Protein AF-A0A090XB51-F1 (afdb_monomer)

Radius of gyration: 20.82 Å; Cα contacts (8 Å, |Δi|>4): 273; chains: 1; bounding box: 46×46×57 Å

Mean predicted aligned error: 8.74 Å

Secondary structure (DSSP, 8-state):
-HHHHHHTTT---EEEE--SPPTTHHHHHHHHIIIIIHHHHHHHHHHHHTT---S-SGGG--PPTTHHHHHHHHHHHHSS-EEEE-SS-HHHHHHHHHHH-TT--EEEE--THHHHS--SSEEEESTT-BTTTTB-PEE-HHHHHHHHT--GGGHHHHHHHH--SSS-TTTTSHHHHHHTT--SSS-GGGGHHHHHHHHHHTT--SS--HHHHHHH---HHHHHHHHHTT-TTSPPP-PPPPTTS-HHHHHHHH--

Solvent-accessible surface area (backbone atoms only — not comparable to full-atom values): 15203 Å² total; per-residue (Å²): 106,81,66,58,55,36,47,75,69,76,40,86,61,73,47,78,41,81,44,67,74,52,83,79,47,47,60,56,49,50,50,45,40,62,70,43,51,49,51,52,51,51,52,48,53,50,30,50,76,70,71,67,60,75,78,73,52,84,85,62,66,74,86,58,89,61,47,69,58,55,48,52,53,45,46,52,74,75,45,92,44,53,68,47,64,26,68,61,62,42,69,52,51,52,52,40,49,45,62,73,36,82,86,46,60,62,46,78,43,81,64,67,64,64,43,45,39,91,62,91,46,45,35,30,32,56,86,55,49,38,82,88,79,73,45,59,48,72,57,53,39,61,61,52,18,56,74,53,72,45,59,60,71,37,37,38,43,47,44,41,73,67,37,40,94,79,36,34,47,77,82,46,33,43,66,34,42,47,74,71,66,51,67,76,91,57,60,79,71,80,40,48,64,57,52,39,45,49,44,60,75,72,61,61,63,58,64,74,44,71,68,54,18,69,68,37,71,39,59,53,68,60,49,43,52,43,34,50,61,55,54,72,84,65,77,86,79,74,83,73,75,52,93,91,49,58,63,71,63,50,49,60,67,74,77,106

Sequence (256 aa):
NFVEMFEGHNIGLVFFFDGCVSSTKVEELANSYVNSELVEIQNTFGRLYAGQWTGNMRDDYSCPSGTGYTLCFAVKHLTSCKVFRSVEECDLEVARYAEQHGECFALLSQDTDFAIFNTRVLYLSTKHLDTKTMTTCAYHGETLAQHLGLERKLLPLFACLAGNDIVSKYDHLRHFHSSLGCKGRRAAHSCFPEVASVIKEERWSDQPDDTVAARTGVSLGLLQEAVASYSLRSGPSYLPVPPDVDPQSWHLVVEK

Organism: Ixodes ricinus (NCBI:txid34613)

InterPro domains:
  IPR026784 Constitutive coactivator of PPAR-gamma [PTHR15976] (1-200)
  IPR029060 PIN-like domain superfamily [SSF88723] (1-148)
  IPR060110 FAM120A/B/C, helical domain [PF27242] (148-203)

Nearest PDB structures (foldseek):
  5k97-assembly1_A  TM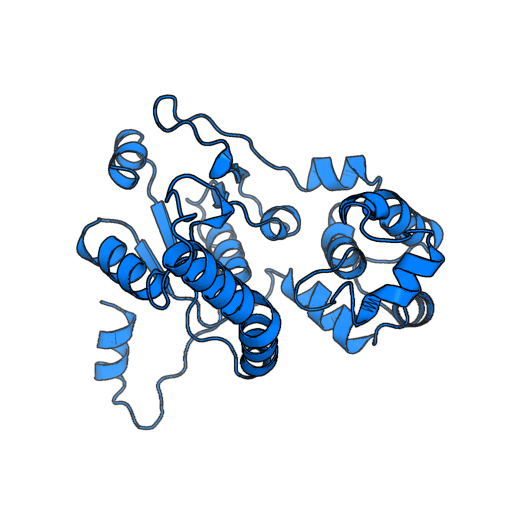=5.335E-01  e=1.697E-05  Homo sapiens
  8yjs-assembly1_D  TM=5.304E-01  e=3.144E-05  Homo sapiens
  5um9-assembly1_A  TM=5.438E-01  e=5.205E-05  Homo sapiens
  3q8m-assembly2_B  TM=5.281E-01  e=6.157E-05  Homo sapiens
  3q8l-assembly1_A  TM=5.315E-01  e=6.887E-05  Homo sapiens

Structure (mmCIF, N/CA/C/O backbone):
data_AF-A0A090XB51-F1
#
_entry.id   AF-A0A090XB51-F1
#
loop_
_atom_site.group_PDB
_atom_site.id
_atom_site.type_symbol
_atom_site.label_atom_id
_atom_site.label_alt_id
_atom_site.label_comp_id
_atom_site.label_asym_id
_atom_site.label_entity_id
_atom_site.label_seq_id
_atom_site.pdbx_PDB_ins_code
_atom_site.Cartn_x
_atom_site.Cartn_y
_atom_site.Cartn_z
_atom_site.occupancy
_atom_site.B_iso_or_equiv
_atom_site.auth_seq_id
_atom_site.auth_comp_id
_atom_site.auth_asym_id
_atom_site.auth_atom_id
_atom_site.pdbx_PDB_model_num
ATOM 1 N N . ASN A 1 1 ? -22.507 2.587 16.732 1.00 77.12 1 ASN A N 1
ATOM 2 C CA . ASN A 1 1 ? -21.280 3.349 16.388 1.00 77.12 1 ASN A CA 1
ATOM 3 C C . ASN A 1 1 ? -20.320 2.434 15.617 1.00 77.12 1 ASN A C 1
ATOM 5 O O . ASN A 1 1 ? -20.467 1.229 15.758 1.00 77.12 1 ASN A O 1
ATOM 9 N N . PHE A 1 2 ? -19.386 2.944 14.796 1.00 88.38 2 PHE A N 1
ATOM 10 C CA . PHE A 1 2 ? -18.439 2.112 14.026 1.00 88.38 2 PHE A CA 1
ATOM 11 C C . PHE A 1 2 ? -17.690 1.121 14.931 1.00 88.38 2 PHE A C 1
ATOM 13 O O . PHE A 1 2 ? -17.755 -0.082 14.710 1.00 88.38 2 PHE A O 1
ATOM 20 N N . VAL A 1 3 ? -17.072 1.631 16.000 1.00 90.62 3 VAL A N 1
ATOM 21 C CA . VAL A 1 3 ? -16.297 0.841 16.972 1.00 90.62 3 VAL A CA 1
ATOM 22 C C . VAL A 1 3 ? -17.164 -0.180 17.712 1.00 90.62 3 VAL A C 1
ATOM 24 O O . VAL A 1 3 ? -16.836 -1.362 17.721 1.00 90.62 3 VAL A O 1
ATOM 27 N N . GLU A 1 4 ? -18.313 0.248 18.242 1.00 90.06 4 GLU A N 1
ATOM 28 C CA . GLU A 1 4 ? -19.243 -0.619 18.988 1.00 90.06 4 GLU A CA 1
ATOM 29 C C . GLU A 1 4 ? -19.695 -1.853 18.187 1.00 90.06 4 GLU A C 1
ATOM 31 O O . GLU A 1 4 ? -19.978 -2.896 18.770 1.00 90.06 4 GLU A O 1
ATOM 36 N N . MET A 1 5 ? -19.782 -1.763 16.853 1.00 90.88 5 MET A N 1
ATOM 37 C CA . MET A 1 5 ? -20.169 -2.915 16.025 1.00 90.88 5 MET A CA 1
ATOM 38 C C . MET A 1 5 ? -19.080 -3.987 16.005 1.00 90.88 5 MET A C 1
ATOM 40 O O . MET A 1 5 ? -19.401 -5.172 16.059 1.00 90.88 5 MET A O 1
ATOM 44 N N . PHE A 1 6 ? -17.807 -3.589 15.958 1.00 93.31 6 PHE A N 1
ATOM 45 C CA . PHE A 1 6 ? -16.686 -4.523 16.057 1.00 93.31 6 PHE A CA 1
ATOM 46 C C . PHE A 1 6 ? -16.571 -5.082 17.477 1.00 93.31 6 PHE A C 1
ATOM 48 O O . PHE A 1 6 ? -16.473 -6.299 17.640 1.00 93.31 6 PHE A O 1
ATOM 55 N N . GLU A 1 7 ? -16.701 -4.232 18.499 1.00 91.50 7 GLU A N 1
ATOM 56 C CA . GLU A 1 7 ? -16.708 -4.664 19.903 1.00 91.50 7 GLU A CA 1
ATOM 57 C C . GLU A 1 7 ? -17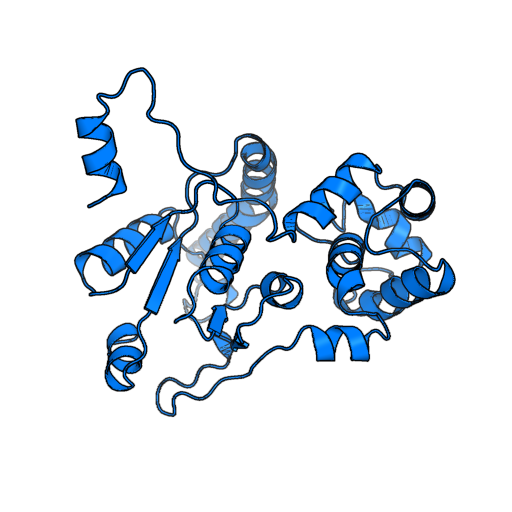.837 -5.664 20.188 1.00 91.50 7 GLU A C 1
ATOM 59 O O . GLU A 1 7 ? -17.608 -6.678 20.845 1.00 91.50 7 GLU A O 1
ATOM 64 N N . GLY A 1 8 ? -19.030 -5.451 19.620 1.00 90.69 8 GLY A N 1
ATOM 65 C CA . GLY A 1 8 ? -20.162 -6.377 19.724 1.00 90.69 8 GLY A CA 1
ATOM 66 C C . GLY A 1 8 ? -19.900 -7.765 19.125 1.00 90.69 8 GLY A C 1
ATOM 67 O O . GLY A 1 8 ? -20.577 -8.724 19.489 1.00 90.69 8 GLY A O 1
ATOM 68 N N . HIS A 1 9 ? -18.894 -7.891 18.255 1.00 91.25 9 HIS A N 1
ATOM 69 C CA . HIS A 1 9 ? -18.417 -9.158 17.691 1.00 91.25 9 HIS A CA 1
ATOM 70 C C . HIS A 1 9 ? -17.103 -9.638 18.334 1.00 91.25 9 HIS A C 1
ATOM 72 O O . HIS A 1 9 ? -16.470 -10.556 17.816 1.00 91.25 9 HIS A O 1
ATOM 78 N N . ASN A 1 10 ? -16.696 -9.050 19.466 1.00 92.38 10 ASN A N 1
ATOM 79 C CA . ASN A 1 10 ? -15.418 -9.297 20.145 1.00 92.38 10 ASN A CA 1
ATOM 80 C C . ASN A 1 10 ? -14.187 -9.020 19.264 1.00 92.38 10 ASN A C 1
ATOM 82 O O . ASN A 1 10 ? -13.153 -9.673 19.406 1.00 92.38 10 ASN A O 1
ATOM 86 N N . ILE A 1 11 ? -14.290 -8.053 18.351 1.00 93.62 11 ILE A N 1
ATOM 87 C CA . ILE A 1 11 ? -13.183 -7.610 17.505 1.00 93.62 11 ILE A CA 1
ATOM 88 C C . ILE A 1 11 ? -12.641 -6.295 18.065 1.00 93.62 11 ILE A C 1
ATOM 90 O O . ILE A 1 11 ? -13.329 -5.276 18.073 1.00 93.62 11 ILE A O 1
ATOM 94 N N . GLY A 1 12 ? -11.390 -6.320 18.526 1.00 93.62 12 GLY A N 1
ATOM 95 C CA . GLY A 1 12 ? -10.665 -5.115 18.919 1.00 93.62 12 GLY A CA 1
ATOM 96 C C . GLY A 1 12 ? -10.135 -4.369 17.696 1.00 93.62 12 GLY A C 1
ATOM 97 O O . GLY A 1 12 ? -9.562 -4.983 16.797 1.00 93.62 12 GLY A O 1
ATOM 98 N N . LEU A 1 13 ? -10.304 -3.047 17.675 1.00 94.56 13 LEU A N 1
ATOM 99 C CA . LEU A 1 13 ? -9.741 -2.186 16.639 1.00 94.56 13 LEU A CA 1
ATOM 100 C C . LEU A 1 13 ? -8.476 -1.485 17.140 1.00 94.56 13 LEU A C 1
ATOM 102 O O . LEU A 1 13 ? -8.409 -1.003 18.274 1.00 94.56 13 LEU A O 1
ATOM 106 N N . VAL A 1 14 ? -7.491 -1.403 16.251 1.00 94.56 14 VAL A N 1
ATOM 107 C CA . VAL A 1 14 ? -6.284 -0.595 16.416 1.00 94.56 14 VAL A CA 1
ATOM 108 C C . VAL A 1 14 ? -6.250 0.394 15.261 1.00 94.56 14 VAL A C 1
ATOM 110 O O . VAL A 1 14 ? -6.313 -0.012 14.102 1.00 94.56 14 VAL A O 1
ATOM 113 N N . PHE A 1 15 ? -6.185 1.684 15.575 1.00 92.88 15 PHE A N 1
ATOM 114 C CA . PHE A 1 15 ? -6.128 2.746 14.578 1.00 92.88 15 PHE A CA 1
ATOM 115 C C . PHE A 1 15 ? -4.710 3.288 14.461 1.00 92.88 15 PHE A C 1
ATOM 117 O O . PHE A 1 15 ? -4.064 3.570 15.469 1.00 92.88 15 PHE A O 1
ATOM 124 N N . PHE A 1 16 ? -4.274 3.490 13.225 1.00 91.44 16 PHE A N 1
ATOM 125 C CA . PHE A 1 16 ? -3.077 4.243 12.889 1.00 91.44 16 PHE A CA 1
ATOM 126 C C . PHE A 1 16 ? -3.498 5.496 12.128 1.00 91.44 16 PHE A C 1
ATOM 128 O O . PHE A 1 16 ? -4.383 5.443 11.273 1.00 91.44 16 PHE A O 1
ATOM 135 N N . PHE A 1 17 ? -2.886 6.620 12.473 1.00 87.56 17 PHE A N 1
ATOM 136 C CA . PHE A 1 17 ? -3.074 7.898 11.799 1.00 87.56 17 PHE A CA 1
ATOM 137 C C . PHE A 1 17 ? -1.721 8.421 11.336 1.00 87.56 17 PHE A C 1
ATOM 139 O O . PHE A 1 17 ? -0.746 8.315 12.084 1.00 87.56 17 PHE A O 1
ATOM 146 N N . ASP A 1 18 ? -1.684 9.052 10.163 1.00 82.38 18 ASP A N 1
ATOM 147 C CA . ASP A 1 18 ? -0.475 9.714 9.678 1.00 82.38 18 ASP A CA 1
ATOM 148 C C . ASP A 1 18 ? 0.040 10.732 10.707 1.00 82.38 18 ASP A C 1
ATOM 150 O O . ASP A 1 18 ? -0.695 11.586 11.236 1.00 82.38 18 ASP A O 1
ATOM 154 N N . GLY A 1 19 ? 1.319 10.610 11.048 1.00 74.62 19 GLY A N 1
ATOM 155 C CA . GLY A 1 19 ? 2.009 11.579 11.884 1.00 74.62 19 GLY A CA 1
ATOM 156 C C . GLY A 1 19 ? 2.665 12.696 11.087 1.00 74.62 19 GLY A C 1
ATOM 157 O O . GLY A 1 19 ? 2.114 13.208 10.115 1.00 74.62 19 GLY A O 1
ATOM 158 N N . CYS A 1 20 ? 3.818 13.154 11.569 1.00 58.91 20 CYS A N 1
ATOM 159 C CA . CYS A 1 20 ? 4.564 14.204 10.888 1.00 58.91 20 CYS A CA 1
ATOM 160 C C . CYS A 1 20 ? 5.262 13.621 9.658 1.00 58.91 20 CYS A C 1
ATOM 162 O O . CYS A 1 20 ? 6.059 12.696 9.773 1.00 58.91 20 CYS A O 1
ATOM 164 N N . VAL A 1 21 ? 4.970 14.211 8.499 1.00 54.69 21 VAL A N 1
ATOM 165 C CA . VAL A 1 21 ? 5.599 13.904 7.212 1.00 54.69 21 VAL A CA 1
ATOM 166 C C . VAL A 1 21 ? 7.123 14.002 7.353 1.00 54.69 21 VAL A C 1
ATOM 168 O O . VAL A 1 21 ? 7.632 14.993 7.885 1.00 54.69 21 VAL A O 1
ATOM 171 N N . SER A 1 22 ? 7.851 12.979 6.898 1.00 52.88 22 SER A N 1
ATOM 172 C CA . SER A 1 22 ? 9.317 13.003 6.864 1.00 52.88 22 SER A CA 1
ATOM 173 C C . SER A 1 22 ? 9.800 14.221 6.067 1.00 52.88 22 SER A C 1
ATOM 175 O O . SER A 1 22 ? 9.147 14.641 5.112 1.00 52.88 22 SER A O 1
ATOM 177 N N . SER A 1 23 ? 10.948 14.811 6.420 1.00 49.44 23 SER A N 1
ATOM 178 C CA . SER A 1 23 ? 11.452 16.013 5.731 1.00 49.44 23 SER A CA 1
ATOM 179 C C . SER A 1 23 ? 11.613 15.820 4.216 1.00 49.44 23 SER A C 1
ATOM 181 O O . SER A 1 23 ? 11.494 16.784 3.469 1.00 49.44 23 SER A O 1
ATOM 183 N N . THR A 1 24 ? 11.837 14.580 3.771 1.00 51.53 24 THR A N 1
ATOM 184 C CA . THR A 1 24 ? 11.951 14.190 2.360 1.00 51.53 24 THR A CA 1
ATOM 185 C C . THR A 1 24 ? 10.612 14.275 1.619 1.00 51.53 24 THR A C 1
ATOM 187 O O . THR A 1 24 ? 10.576 14.718 0.478 1.00 51.53 24 THR A O 1
ATOM 190 N N . LYS A 1 25 ? 9.492 13.949 2.280 1.00 53.28 25 LYS A N 1
ATOM 191 C CA . LYS A 1 25 ? 8.143 14.022 1.694 1.00 53.28 25 LYS A CA 1
ATOM 192 C C . LYS A 1 25 ? 7.504 15.410 1.753 1.00 53.28 25 LYS A C 1
ATOM 194 O O . LYS A 1 25 ? 6.462 15.622 1.142 1.00 53.28 25 LYS A O 1
ATOM 199 N N . VAL A 1 26 ? 8.090 16.376 2.465 1.00 56.94 26 VAL A N 1
ATOM 200 C CA . VAL A 1 26 ? 7.518 17.733 2.570 1.00 56.94 26 VAL A CA 1
ATOM 201 C C . VAL A 1 26 ? 7.474 18.430 1.208 1.00 56.94 26 VAL A C 1
ATOM 203 O O . VAL A 1 26 ? 6.484 19.092 0.909 1.00 56.94 26 VAL A O 1
ATOM 206 N N . GLU A 1 27 ? 8.502 18.270 0.370 1.00 56.69 27 GLU A N 1
ATOM 207 C CA . GLU A 1 27 ? 8.525 18.875 -0.969 1.00 56.69 27 GLU A CA 1
ATOM 208 C C . GLU A 1 27 ? 7.506 18.221 -1.912 1.00 56.69 27 GLU A C 1
ATOM 210 O O . GLU A 1 27 ? 6.794 18.920 -2.632 1.00 56.69 27 GLU A O 1
ATOM 215 N N . GLU A 1 28 ? 7.369 16.896 -1.872 1.00 57.03 28 GLU A N 1
ATOM 216 C CA . GLU A 1 28 ? 6.372 16.158 -2.658 1.00 57.03 28 GLU A CA 1
ATOM 217 C C . GLU A 1 28 ? 4.943 16.475 -2.211 1.00 57.03 28 GLU A C 1
ATOM 219 O O . GLU A 1 28 ? 4.083 16.753 -3.048 1.00 57.03 28 GLU A O 1
ATOM 224 N N . LEU A 1 29 ? 4.697 16.526 -0.898 1.00 55.66 29 LEU A N 1
ATOM 225 C CA . LEU A 1 29 ? 3.413 16.922 -0.329 1.00 55.66 29 LEU A CA 1
ATOM 226 C C . LEU A 1 29 ? 3.088 18.379 -0.671 1.00 55.66 29 LEU A C 1
ATOM 228 O O . LEU A 1 29 ? 1.960 18.672 -1.051 1.00 55.66 29 LEU A O 1
ATOM 232 N N . ALA A 1 30 ? 4.063 19.290 -0.602 1.00 58.09 30 ALA A N 1
ATOM 233 C CA . ALA A 1 30 ? 3.877 20.685 -0.998 1.00 58.09 30 ALA A CA 1
ATOM 234 C C . ALA A 1 30 ? 3.549 20.805 -2.493 1.00 58.09 30 ALA A C 1
ATOM 236 O O . ALA A 1 30 ? 2.631 21.536 -2.866 1.00 58.09 30 ALA A O 1
ATOM 237 N N . ASN A 1 31 ? 4.243 20.051 -3.346 1.00 59.38 31 ASN A N 1
ATOM 238 C CA . ASN A 1 31 ? 3.963 20.008 -4.777 1.00 59.38 31 ASN A CA 1
ATOM 239 C C . ASN A 1 31 ? 2.579 19.408 -5.062 1.00 59.38 31 ASN A C 1
ATOM 241 O O . ASN A 1 31 ? 1.833 19.973 -5.857 1.00 59.38 31 ASN A O 1
ATOM 245 N N . SER A 1 32 ? 2.196 18.312 -4.404 1.00 58.28 32 SER A N 1
ATOM 246 C CA . SER A 1 32 ? 0.863 17.709 -4.537 1.00 58.28 32 SER A CA 1
ATOM 247 C C . SER A 1 32 ? -0.238 18.658 -4.055 1.00 58.28 32 SER A C 1
ATOM 249 O O . SER A 1 32 ? -1.211 18.893 -4.773 1.00 58.28 32 SER A O 1
ATOM 251 N N . TYR A 1 33 ? -0.042 19.292 -2.897 1.00 58.91 33 TYR A N 1
ATOM 252 C CA . TYR A 1 33 ? -0.965 20.262 -2.308 1.00 58.91 33 TYR A CA 1
ATOM 253 C C . TYR A 1 33 ? -1.189 21.462 -3.233 1.00 58.91 33 TYR A C 1
ATOM 255 O O . TYR A 1 33 ? -2.325 21.861 -3.484 1.00 58.91 33 TYR A O 1
ATOM 263 N N . VAL A 1 34 ? -0.116 22.018 -3.804 1.00 60.59 34 VAL A N 1
ATOM 264 C CA . VAL A 1 34 ? -0.210 23.151 -4.734 1.00 60.59 34 VAL A CA 1
ATOM 265 C C . VAL A 1 34 ? -0.825 22.740 -6.073 1.00 60.59 34 VAL A C 1
ATOM 267 O O . VAL A 1 34 ? -1.650 23.477 -6.614 1.00 60.59 34 VAL A O 1
ATOM 270 N N . ASN A 1 35 ? -0.453 21.576 -6.609 1.00 60.00 35 ASN A N 1
ATOM 271 C CA . ASN A 1 35 ? -0.864 21.155 -7.950 1.00 60.00 35 ASN A CA 1
ATOM 272 C C . ASN A 1 35 ? -2.263 20.525 -8.005 1.00 60.00 35 ASN A C 1
ATOM 274 O O . ASN A 1 35 ? -2.879 20.543 -9.071 1.00 60.00 35 ASN A O 1
ATOM 278 N N . SER A 1 36 ? -2.762 19.960 -6.902 1.00 60.84 36 SER A N 1
ATOM 279 C CA . SER A 1 36 ? -4.034 19.226 -6.876 1.00 60.84 36 SER A CA 1
ATOM 280 C C . SER A 1 36 ? -5.004 19.746 -5.817 1.00 60.84 36 SER A C 1
ATOM 282 O O . SER A 1 36 ? -6.076 20.224 -6.187 1.00 60.84 36 SER A O 1
ATOM 284 N N . GLU A 1 37 ? -4.632 19.768 -4.534 1.00 65.88 37 GLU A N 1
ATOM 285 C CA . GLU A 1 37 ? -5.572 20.167 -3.474 1.00 65.88 37 GLU A CA 1
ATOM 286 C C . GLU A 1 37 ? -6.000 21.634 -3.578 1.00 65.88 37 GLU A C 1
ATOM 288 O O . GLU A 1 37 ? -7.188 21.933 -3.479 1.00 65.88 37 GLU A O 1
ATOM 293 N N . LEU A 1 38 ? -5.082 22.572 -3.844 1.00 70.75 38 LEU A N 1
ATOM 294 C CA . LEU A 1 38 ? -5.450 23.982 -4.029 1.00 70.75 38 LEU A CA 1
ATOM 295 C C . LEU A 1 38 ? -6.395 24.173 -5.216 1.00 70.75 38 LEU A C 1
ATOM 297 O O . LEU A 1 38 ? -7.298 25.007 -5.151 1.00 70.75 38 LEU A O 1
ATOM 301 N N . VAL A 1 39 ? -6.211 23.397 -6.284 1.00 73.19 39 VAL A N 1
ATOM 302 C CA . VAL A 1 39 ? -7.083 23.427 -7.462 1.00 73.19 39 VAL A CA 1
ATOM 303 C C . VAL A 1 39 ? -8.465 22.876 -7.110 1.00 73.19 39 VAL A C 1
ATOM 305 O O . VAL A 1 39 ? -9.473 23.473 -7.485 1.00 73.19 39 VAL A O 1
ATOM 308 N N . GLU A 1 40 ? -8.546 21.787 -6.347 1.00 72.50 40 GLU A N 1
ATOM 309 C CA . GLU A 1 40 ? -9.815 21.224 -5.869 1.00 72.50 40 GLU A CA 1
ATOM 310 C C . GLU A 1 40 ? -10.553 22.164 -4.915 1.00 72.50 40 GLU A C 1
ATOM 312 O O . GLU A 1 40 ? -11.763 22.373 -5.057 1.00 72.50 40 GLU A O 1
ATOM 317 N N . ILE A 1 41 ? -9.829 22.798 -3.994 1.00 76.44 41 ILE A N 1
ATOM 318 C CA . ILE A 1 41 ? -10.364 23.813 -3.086 1.00 76.44 41 ILE A CA 1
ATOM 319 C C . ILE A 1 41 ? -10.897 24.998 -3.898 1.00 76.44 41 ILE A C 1
ATOM 321 O O . ILE A 1 41 ? -12.048 25.400 -3.716 1.00 76.44 41 ILE A O 1
ATOM 325 N N . GLN A 1 42 ? -10.115 25.526 -4.845 1.00 77.75 42 GLN A N 1
ATOM 326 C CA . GLN A 1 42 ? -10.541 26.620 -5.726 1.00 77.75 42 GLN A CA 1
ATOM 327 C C . GLN A 1 42 ? -11.772 26.247 -6.557 1.00 77.75 42 GLN A C 1
ATOM 329 O O . GLN A 1 42 ? -12.708 27.041 -6.645 1.00 77.75 42 GLN A O 1
ATOM 334 N N . ASN A 1 43 ? -11.818 25.039 -7.119 1.00 78.38 43 ASN A N 1
ATOM 335 C CA . ASN A 1 43 ? -12.970 24.545 -7.875 1.00 78.38 43 ASN A CA 1
ATOM 336 C C . ASN A 1 43 ? -14.214 24.406 -6.990 1.00 78.38 43 ASN A C 1
ATOM 338 O O . ASN A 1 43 ? -15.328 24.719 -7.413 1.00 78.38 43 ASN A O 1
ATOM 342 N N . THR A 1 44 ? -14.042 23.957 -5.750 1.00 78.75 44 THR A N 1
ATOM 343 C CA . THR A 1 44 ? -15.132 23.827 -4.777 1.00 78.75 44 THR A CA 1
ATOM 344 C C . THR A 1 44 ? -15.683 25.192 -4.385 1.00 78.75 44 THR A C 1
ATOM 346 O O . THR A 1 44 ? -16.891 25.408 -4.496 1.00 78.75 44 THR A O 1
ATOM 349 N N . PHE A 1 45 ? -14.822 26.154 -4.044 1.00 81.81 45 PHE A N 1
ATOM 350 C CA . PHE A 1 45 ? -15.251 27.530 -3.787 1.00 81.81 45 PHE A CA 1
ATOM 351 C C . PHE A 1 45 ? -15.864 28.186 -5.029 1.00 81.81 45 PHE A C 1
ATOM 353 O O . PHE A 1 45 ? -16.884 28.858 -4.913 1.00 81.81 45 PHE A O 1
ATOM 360 N N . GLY A 1 46 ? -15.324 27.945 -6.225 1.00 83.75 46 GLY A N 1
ATOM 361 C CA . GLY A 1 46 ? -15.896 28.429 -7.484 1.00 83.75 46 GLY A CA 1
ATOM 362 C C . GLY A 1 46 ? -17.325 27.929 -7.714 1.00 83.75 46 GLY A C 1
ATOM 363 O O . GLY A 1 46 ? -18.217 28.726 -8.009 1.00 83.75 46 GLY A O 1
ATOM 364 N N . ARG A 1 47 ? -17.577 26.630 -7.501 1.00 82.38 47 ARG A N 1
ATOM 365 C CA . ARG A 1 47 ? -18.927 26.039 -7.572 1.00 82.38 47 ARG A CA 1
ATOM 366 C C . ARG A 1 47 ? -19.865 26.597 -6.503 1.00 82.38 47 ARG A C 1
ATOM 368 O O . ARG A 1 47 ? -21.032 26.845 -6.806 1.00 82.38 47 ARG A O 1
ATOM 375 N N . LEU A 1 48 ? -19.368 26.822 -5.284 1.00 83.62 48 LEU A N 1
ATOM 376 C CA . LEU A 1 48 ? -20.123 27.472 -4.207 1.00 83.62 48 LEU A CA 1
ATOM 377 C C . LEU A 1 48 ? -20.544 28.893 -4.609 1.00 83.62 48 LEU A C 1
ATOM 379 O O . LEU A 1 48 ? -21.729 29.215 -4.545 1.00 83.62 48 LEU A O 1
ATOM 383 N N . TYR A 1 49 ? -19.609 29.717 -5.093 1.00 87.69 49 TYR A N 1
ATOM 384 C CA . TYR A 1 49 ? -19.892 31.084 -5.548 1.00 87.69 49 TYR A CA 1
ATOM 385 C C . TYR A 1 49 ? -20.859 31.130 -6.736 1.00 87.69 49 TYR A C 1
ATOM 387 O O . TYR A 1 49 ? -21.691 32.031 -6.812 1.00 87.69 49 TYR A O 1
ATOM 395 N N . ALA A 1 50 ? -20.781 30.158 -7.646 1.00 87.94 50 ALA A N 1
ATOM 396 C CA . ALA A 1 50 ? -21.678 30.047 -8.795 1.00 87.94 50 ALA A CA 1
ATOM 397 C C . ALA A 1 50 ? -23.069 29.470 -8.453 1.00 87.94 50 ALA A C 1
ATOM 399 O O . ALA A 1 50 ? -23.906 29.349 -9.347 1.00 87.94 50 ALA A O 1
ATOM 400 N N . GLY A 1 51 ? -23.325 29.080 -7.196 1.00 85.12 51 GLY A N 1
ATOM 401 C CA . GLY A 1 51 ? -24.579 28.439 -6.782 1.00 85.12 51 GLY A CA 1
ATOM 402 C C . GLY A 1 51 ? -24.776 27.025 -7.345 1.00 85.12 51 GLY A C 1
ATOM 403 O O . GLY A 1 51 ? -25.904 26.549 -7.429 1.00 85.12 51 GLY A O 1
ATOM 404 N N . GLN A 1 52 ? -23.693 26.364 -7.763 1.00 82.56 52 GLN A N 1
ATOM 405 C CA . GLN A 1 52 ? -23.695 25.025 -8.369 1.00 82.56 52 GLN A CA 1
ATOM 406 C C . GLN A 1 52 ? -23.293 23.918 -7.387 1.00 82.56 52 GLN A C 1
ATOM 408 O O . GLN A 1 52 ? -23.357 22.739 -7.731 1.00 82.56 52 GLN A O 1
ATOM 413 N N . TRP A 1 53 ? -22.855 24.278 -6.179 1.00 80.06 53 TRP A N 1
ATOM 414 C CA . TRP A 1 53 ? -22.503 23.307 -5.149 1.00 80.06 53 TRP A CA 1
ATOM 415 C C . TRP A 1 53 ? -23.759 22.635 -4.596 1.00 80.06 53 TRP A C 1
ATOM 417 O O . TRP A 1 53 ? -24.685 23.304 -4.136 1.00 80.06 53 TRP A O 1
ATOM 427 N N . THR A 1 54 ? -23.783 21.305 -4.644 1.00 77.44 54 THR A N 1
ATOM 428 C CA . THR A 1 54 ? -24.947 20.520 -4.210 1.00 77.44 54 THR A CA 1
ATOM 429 C C . THR A 1 54 ? -24.732 19.840 -2.865 1.00 77.44 54 THR A C 1
ATOM 431 O O . THR A 1 54 ? -25.701 19.398 -2.251 1.00 77.44 54 THR A O 1
ATOM 434 N N . GLY A 1 55 ? -23.471 19.707 -2.438 1.00 71.38 55 GLY A N 1
ATOM 435 C CA . GLY A 1 55 ? -23.071 18.962 -1.243 1.00 71.38 55 GLY A CA 1
ATOM 436 C C . GLY A 1 55 ? -23.275 17.450 -1.350 1.00 71.38 55 GLY A C 1
ATOM 437 O O . GLY A 1 55 ? -23.000 16.731 -0.397 1.00 71.38 55 GLY A O 1
ATOM 438 N N . ASN A 1 56 ? -23.748 16.967 -2.503 1.00 66.75 56 ASN A N 1
ATOM 439 C CA . ASN A 1 56 ? -24.114 15.573 -2.740 1.00 66.75 56 ASN A CA 1
ATOM 440 C C . ASN A 1 56 ? -23.272 14.919 -3.842 1.00 66.75 56 ASN A C 1
ATOM 442 O O . ASN A 1 56 ? -23.419 13.720 -4.083 1.00 66.75 56 ASN A O 1
ATOM 446 N N . MET A 1 57 ? -22.412 15.671 -4.540 1.00 65.06 57 MET A N 1
ATOM 447 C CA . MET A 1 57 ? -21.490 15.069 -5.500 1.00 65.06 57 MET A CA 1
ATOM 448 C C . MET A 1 57 ? -20.255 14.527 -4.785 1.00 65.06 57 MET A C 1
ATOM 450 O O . MET A 1 57 ? -19.771 15.105 -3.817 1.00 65.06 57 MET A O 1
ATOM 454 N N . ARG A 1 58 ? -19.706 13.422 -5.294 1.00 61.72 58 ARG A N 1
ATOM 455 C CA . ARG A 1 58 ? -18.468 12.824 -4.771 1.00 61.72 58 ARG A CA 1
ATOM 456 C C . ARG A 1 58 ? -17.297 13.815 -4.770 1.00 61.72 58 ARG A C 1
ATOM 458 O O . ARG A 1 58 ? -16.481 13.777 -3.861 1.00 61.72 58 ARG A O 1
ATOM 465 N N . ASP A 1 59 ? -17.283 14.717 -5.747 1.00 64.50 59 ASP A N 1
ATOM 466 C CA . ASP A 1 59 ? -16.255 15.744 -5.908 1.00 64.50 59 ASP A CA 1
ATOM 467 C C . ASP A 1 59 ? -16.561 17.018 -5.097 1.00 64.50 59 ASP A C 1
ATOM 469 O O . ASP A 1 59 ? -15.806 17.980 -5.173 1.00 64.50 59 ASP A O 1
ATOM 473 N N . ASP A 1 60 ? -17.684 17.085 -4.367 1.00 66.19 60 ASP A N 1
ATOM 474 C CA . ASP A 1 60 ? -18.050 18.229 -3.510 1.00 66.19 60 ASP A CA 1
ATOM 475 C C . ASP A 1 60 ? -17.415 18.135 -2.105 1.00 66.19 60 ASP A C 1
ATOM 477 O O . ASP A 1 60 ? -17.600 19.047 -1.294 1.00 66.19 60 ASP A O 1
ATOM 481 N N . TYR A 1 61 ? -16.681 17.052 -1.812 1.00 68.25 61 TYR A N 1
ATOM 482 C CA . TYR A 1 61 ? -16.027 16.809 -0.527 1.00 68.25 61 TYR A CA 1
ATOM 483 C C . TYR A 1 61 ? -14.502 16.877 -0.644 1.00 68.25 61 TYR A C 1
ATOM 485 O O . TYR A 1 61 ? -13.879 16.027 -1.273 1.00 68.25 61 TYR A O 1
ATOM 493 N N . SER A 1 62 ? -13.909 17.839 0.057 1.00 65.06 62 SER A N 1
ATOM 494 C CA . SER A 1 62 ? -12.488 17.867 0.401 1.00 65.06 62 SER A CA 1
ATOM 495 C C . SER A 1 62 ? -12.364 17.691 1.913 1.00 65.06 62 SER A C 1
ATOM 497 O O . SER A 1 62 ? -12.996 18.440 2.666 1.00 65.06 62 SER A O 1
ATOM 499 N N . CYS A 1 63 ? -11.577 16.715 2.369 1.00 68.62 63 CYS A N 1
ATOM 500 C CA . CYS A 1 63 ? -11.357 16.499 3.798 1.00 68.62 63 CYS A CA 1
ATOM 501 C C . CYS A 1 63 ? -10.659 17.735 4.399 1.00 68.62 63 CYS A C 1
ATOM 503 O O . CYS A 1 63 ? -9.577 18.089 3.934 1.00 68.62 63 CYS A O 1
ATOM 505 N N . PRO A 1 64 ? -11.240 18.427 5.398 1.00 72.12 64 PRO A N 1
ATOM 506 C CA . PRO A 1 64 ? -10.615 19.621 5.955 1.00 72.12 64 PRO A CA 1
ATOM 507 C C . PRO A 1 64 ? -9.239 19.325 6.555 1.00 72.12 64 PRO A C 1
ATOM 509 O O . PRO A 1 64 ? -9.051 18.309 7.236 1.00 72.12 64 PRO A O 1
ATOM 512 N N . SER A 1 65 ? -8.293 20.249 6.382 1.00 68.62 65 SER A N 1
ATOM 513 C CA . SER A 1 65 ? -6.982 20.162 7.025 1.00 68.62 65 SER A CA 1
ATOM 514 C C . SER A 1 65 ? -7.141 19.999 8.541 1.00 68.62 65 SER A C 1
ATOM 516 O O . SER A 1 65 ? -7.946 20.680 9.175 1.00 68.62 65 SER A O 1
ATOM 518 N N . GLY A 1 66 ? -6.387 19.072 9.130 1.00 72.88 66 GLY A N 1
ATOM 519 C CA . GLY A 1 66 ? -6.481 18.766 10.560 1.00 72.88 66 GLY A CA 1
ATOM 520 C C . GLY A 1 66 ? -7.577 17.765 10.940 1.00 72.88 66 GLY A C 1
ATOM 521 O O . GLY A 1 66 ? -7.586 17.324 12.086 1.00 72.88 66 GLY A O 1
ATOM 522 N N . THR A 1 67 ? -8.431 17.317 10.008 1.00 79.62 67 THR A N 1
ATOM 523 C CA . THR A 1 67 ? -9.435 16.270 10.294 1.00 79.62 67 THR A CA 1
ATOM 524 C C . THR A 1 67 ? -8.786 14.995 10.821 1.00 79.62 67 THR A C 1
ATOM 526 O O . THR A 1 67 ? -9.270 14.439 11.801 1.00 79.62 67 THR A O 1
ATOM 529 N N . GLY A 1 68 ? -7.657 14.565 10.244 1.00 79.75 68 GLY A N 1
ATOM 530 C CA . GLY A 1 68 ? -6.904 13.413 10.752 1.00 79.75 68 GLY A CA 1
ATOM 531 C C . GLY A 1 68 ? -6.448 13.599 12.204 1.00 79.75 68 GLY A C 1
ATOM 532 O O . GLY A 1 68 ? -6.604 12.696 13.023 1.00 79.75 68 GLY A O 1
ATOM 533 N N . TYR A 1 69 ? -5.985 14.803 12.560 1.00 80.56 69 TYR A N 1
ATOM 534 C CA . TYR A 1 69 ? -5.589 15.137 13.929 1.00 80.56 69 TYR A CA 1
ATOM 535 C C . TYR A 1 69 ? -6.796 15.096 14.872 1.00 80.56 69 TYR A C 1
ATOM 537 O O . TYR A 1 69 ? -6.774 14.391 15.877 1.00 80.56 69 TYR A O 1
ATOM 545 N N . THR A 1 70 ? -7.885 15.790 14.538 1.00 84.38 70 THR A N 1
ATOM 546 C CA . THR A 1 70 ? -9.103 15.798 15.360 1.00 84.38 70 THR A CA 1
ATOM 547 C C . THR A 1 70 ? -9.695 14.398 15.516 1.00 84.38 70 THR A C 1
ATOM 549 O O . THR A 1 70 ? -10.093 14.029 16.620 1.00 84.38 70 THR A O 1
ATOM 552 N N . LEU A 1 71 ? -9.720 13.600 14.446 1.00 86.81 71 LEU A N 1
ATOM 553 C CA . LEU A 1 71 ? -10.238 12.235 14.473 1.00 86.81 71 LEU A CA 1
ATOM 554 C C . LEU A 1 71 ? -9.369 11.321 15.342 1.00 86.81 71 LEU A C 1
ATOM 556 O O . LEU A 1 71 ? -9.917 10.553 16.125 1.00 86.81 71 LEU A O 1
ATOM 560 N N . CYS A 1 72 ? -8.042 11.459 15.286 1.00 86.62 72 CYS A N 1
ATOM 561 C CA . CYS A 1 72 ? -7.129 10.758 16.189 1.00 86.62 72 CYS A CA 1
ATOM 562 C C . CYS A 1 72 ? -7.474 11.036 17.662 1.00 86.62 72 CYS A C 1
ATOM 564 O O . CYS A 1 72 ? -7.620 10.097 18.444 1.00 86.62 72 CYS A O 1
ATOM 566 N N . PHE A 1 73 ? -7.662 12.306 18.044 1.00 85.94 73 PHE A N 1
ATOM 567 C CA . PHE A 1 73 ? -8.066 12.668 19.412 1.00 85.94 73 PHE A CA 1
ATOM 568 C C . PHE A 1 73 ? -9.450 12.128 19.772 1.00 85.94 73 PHE A C 1
ATOM 570 O O . PHE A 1 73 ? -9.643 11.621 20.876 1.00 85.94 73 PHE A O 1
ATOM 577 N N . ALA A 1 74 ? -10.406 12.212 18.847 1.00 88.69 74 ALA A N 1
ATOM 578 C CA . ALA A 1 74 ? -11.753 11.705 19.061 1.00 88.69 74 ALA A CA 1
ATOM 579 C C . ALA A 1 74 ? -11.745 10.192 19.308 1.00 88.69 74 ALA A C 1
ATOM 581 O O . ALA A 1 74 ? -12.310 9.744 20.298 1.00 88.69 74 ALA A O 1
ATOM 582 N N . VAL A 1 75 ? -11.063 9.402 18.474 1.00 88.69 75 VAL A N 1
ATOM 583 C CA . VAL A 1 75 ? -10.963 7.948 18.674 1.00 88.69 75 VAL A CA 1
ATOM 584 C C . VAL A 1 75 ? -10.262 7.647 19.997 1.00 88.69 75 VAL A C 1
ATOM 586 O O . VAL A 1 75 ? -10.774 6.863 20.791 1.00 88.69 75 VAL A O 1
ATOM 589 N N . LYS A 1 76 ? -9.149 8.322 20.286 1.00 87.19 76 LYS A N 1
ATOM 590 C CA . LYS A 1 76 ? -8.355 8.087 21.496 1.00 87.19 76 LYS A CA 1
ATOM 591 C C . LYS A 1 76 ? -9.099 8.387 22.801 1.00 87.19 76 LYS A C 1
ATOM 593 O O . LYS A 1 76 ? -8.922 7.667 23.774 1.00 87.19 76 LYS A O 1
ATOM 598 N N . HIS A 1 77 ? -9.915 9.442 22.840 1.00 87.81 77 HIS A N 1
ATOM 599 C CA . HIS A 1 77 ? -10.598 9.867 24.070 1.00 87.81 77 HIS A CA 1
ATOM 600 C C . HIS A 1 77 ? -12.059 9.431 24.173 1.00 87.81 77 HIS A C 1
ATOM 602 O O . HIS A 1 77 ? -12.597 9.402 25.279 1.00 87.81 77 HIS A O 1
ATOM 608 N N . LEU A 1 78 ? -12.720 9.130 23.054 1.00 89.12 78 LEU A N 1
ATOM 609 C CA . LEU A 1 78 ? -14.139 8.758 23.032 1.00 89.12 78 LEU A CA 1
ATOM 610 C C . LEU A 1 78 ? -14.359 7.255 22.842 1.00 89.12 78 LEU A C 1
ATOM 612 O O . LEU A 1 78 ? -15.505 6.810 22.864 1.00 89.12 78 LEU A O 1
ATOM 616 N N . THR A 1 79 ? -13.298 6.472 22.635 1.00 88.56 79 THR A N 1
ATOM 617 C CA . THR A 1 79 ? -13.384 5.023 22.421 1.00 88.56 79 THR A CA 1
ATOM 618 C C . THR A 1 79 ? -12.344 4.278 23.257 1.00 88.56 79 THR A C 1
ATOM 620 O O . THR A 1 79 ? -11.432 4.879 23.818 1.00 88.56 79 THR A O 1
ATOM 623 N N . SER A 1 80 ? -12.487 2.957 23.341 1.00 85.94 80 SER A N 1
ATOM 624 C CA . SER A 1 80 ? -11.542 2.054 24.008 1.00 85.94 80 SER A CA 1
ATOM 625 C C . SER A 1 80 ? -10.352 1.653 23.115 1.00 85.94 80 SER A C 1
ATOM 627 O O . SER A 1 80 ? -9.486 0.885 23.541 1.00 85.94 80 SER A O 1
ATOM 629 N N . CYS A 1 81 ? -10.330 2.105 21.855 1.00 89.69 81 CYS A N 1
ATOM 630 C CA . CYS A 1 81 ? -9.400 1.610 20.848 1.00 89.69 81 CYS A CA 1
ATOM 631 C C . CYS A 1 81 ? -7.963 2.060 21.117 1.00 89.69 81 CYS A C 1
ATOM 633 O O . CYS A 1 81 ? -7.706 3.187 21.543 1.00 89.69 81 CYS A O 1
ATOM 635 N N . LYS A 1 82 ? -7.004 1.194 20.771 1.00 90.44 82 LYS A N 1
ATOM 636 C CA . LYS A 1 82 ? -5.593 1.589 20.706 1.00 90.44 82 LYS A CA 1
ATOM 637 C C . LYS A 1 82 ? -5.405 2.512 19.505 1.00 90.44 82 LYS A C 1
ATOM 639 O O . LYS A 1 82 ? -5.858 2.190 18.406 1.00 90.44 82 LYS A O 1
ATOM 644 N N . VAL A 1 83 ? -4.733 3.638 19.719 1.00 89.50 83 VAL A N 1
ATOM 645 C CA . VAL A 1 83 ? -4.469 4.634 18.678 1.00 89.50 83 VAL A CA 1
ATOM 646 C C . VAL A 1 83 ? -2.979 4.924 18.627 1.00 89.50 83 VAL A C 1
ATOM 648 O O . VAL A 1 83 ? -2.391 5.317 19.634 1.00 89.50 83 VAL A O 1
ATOM 651 N N . PHE A 1 84 ? -2.397 4.765 17.446 1.00 87.25 84 PHE A N 1
ATOM 652 C CA . PHE A 1 84 ? -1.015 5.105 17.143 1.00 87.25 84 PHE A CA 1
ATOM 653 C C . PHE A 1 84 ? -0.969 6.241 16.124 1.00 87.25 84 PHE A C 1
ATOM 655 O O . PHE A 1 84 ? -1.851 6.381 15.273 1.00 87.25 84 PHE A O 1
ATOM 662 N N . ARG A 1 85 ? 0.072 7.066 16.223 1.00 85.44 85 ARG A N 1
ATOM 663 C CA . ARG A 1 85 ? 0.425 8.042 15.194 1.00 85.44 85 ARG A CA 1
ATOM 664 C C . ARG A 1 85 ? 1.752 7.635 14.594 1.00 85.44 85 ARG A C 1
ATOM 666 O O . ARG A 1 85 ? 2.684 7.402 15.363 1.00 85.44 85 ARG A O 1
ATOM 673 N N . SER A 1 86 ? 1.814 7.573 13.270 1.00 83.94 86 SER A N 1
ATOM 674 C CA . SER A 1 86 ? 3.023 7.129 12.595 1.00 83.94 86 SER A CA 1
ATOM 675 C C . SER A 1 86 ? 4.175 8.115 12.789 1.00 83.94 86 SER A C 1
ATOM 677 O O . SER A 1 86 ? 3.995 9.323 12.931 1.00 83.94 86 SER A O 1
ATOM 679 N N . VAL A 1 87 ? 5.380 7.585 12.854 1.00 80.06 87 VAL A N 1
ATOM 680 C CA . VAL A 1 87 ? 6.660 8.293 12.862 1.00 80.06 87 VAL A CA 1
ATOM 681 C C . VAL A 1 87 ? 7.331 8.184 11.492 1.00 80.06 87 VAL A C 1
ATOM 683 O O . VAL A 1 87 ? 8.075 9.079 11.096 1.00 80.06 87 VAL A O 1
ATOM 686 N N . GLU A 1 88 ? 7.058 7.097 10.775 1.00 79.44 88 GLU A N 1
ATOM 687 C CA . GLU A 1 88 ? 7.418 6.877 9.375 1.00 79.44 88 GLU A CA 1
ATOM 688 C C . GLU A 1 88 ? 6.141 6.792 8.512 1.00 79.44 88 GLU A C 1
ATOM 690 O O . GLU A 1 88 ? 5.103 7.385 8.834 1.00 79.44 88 GLU A O 1
ATOM 695 N N . GLU A 1 89 ? 6.223 6.064 7.401 1.00 83.75 89 GLU A N 1
ATOM 696 C CA . GLU A 1 89 ? 5.071 5.726 6.573 1.00 83.75 89 GLU A CA 1
ATOM 697 C C . GLU A 1 89 ? 4.039 4.905 7.352 1.00 83.75 89 GLU A C 1
ATOM 699 O O . GLU A 1 89 ? 4.344 3.870 7.951 1.00 83.75 89 GLU A O 1
ATOM 704 N N . CYS A 1 90 ? 2.803 5.398 7.373 1.00 88.12 90 CYS A N 1
ATOM 705 C CA . CYS A 1 90 ? 1.739 4.819 8.181 1.00 88.12 90 CYS A CA 1
ATOM 706 C C . CYS A 1 90 ? 1.385 3.400 7.730 1.00 88.12 90 CYS A C 1
ATOM 708 O O . CYS A 1 90 ? 1.242 2.510 8.565 1.00 88.12 90 CYS A O 1
ATOM 710 N N . ASP A 1 91 ? 1.301 3.157 6.424 1.00 91.56 91 ASP A N 1
ATOM 711 C CA . ASP A 1 91 ? 1.037 1.838 5.846 1.00 91.56 91 ASP A CA 1
ATOM 712 C C . ASP A 1 91 ? 2.100 0.800 6.251 1.00 91.56 91 ASP A C 1
ATOM 714 O O . ASP A 1 91 ? 1.763 -0.316 6.664 1.00 91.56 91 ASP A O 1
ATOM 718 N N . LEU A 1 92 ? 3.374 1.190 6.243 1.00 90.31 92 LEU A N 1
ATOM 719 C CA . LEU A 1 92 ? 4.495 0.374 6.690 1.00 90.31 92 LEU A CA 1
ATOM 720 C C . LEU A 1 92 ? 4.391 0.026 8.178 1.00 90.31 92 LEU A C 1
ATOM 722 O O . LEU A 1 92 ? 4.544 -1.142 8.550 1.00 90.31 92 LEU A O 1
ATOM 726 N N . GLU A 1 93 ? 4.103 1.007 9.034 1.00 90.69 93 GLU A N 1
ATOM 727 C CA . GLU A 1 93 ? 3.910 0.769 10.469 1.00 90.69 93 GLU A CA 1
ATOM 728 C C . GLU A 1 93 ? 2.724 -0.146 10.747 1.00 90.69 93 GLU A C 1
ATOM 730 O O . GLU A 1 93 ? 2.834 -1.066 11.560 1.00 90.69 93 GLU A O 1
ATOM 735 N N . VAL A 1 94 ? 1.607 0.056 10.045 1.00 93.31 94 VAL A N 1
ATOM 736 C CA . VAL A 1 94 ? 0.416 -0.786 10.183 1.00 93.31 94 VAL A CA 1
ATOM 737 C C . VAL A 1 94 ? 0.751 -2.228 9.789 1.00 93.31 94 VAL A C 1
ATOM 739 O O . VAL A 1 94 ? 0.419 -3.167 10.520 1.00 93.31 94 VAL A O 1
ATOM 742 N N . ALA A 1 95 ? 1.432 -2.427 8.656 1.00 94.06 95 ALA A N 1
ATOM 743 C CA . ALA A 1 95 ? 1.824 -3.753 8.188 1.00 94.06 95 ALA A CA 1
ATOM 744 C C . ALA A 1 95 ? 2.788 -4.440 9.172 1.00 94.06 95 ALA A C 1
ATOM 746 O O . ALA A 1 95 ? 2.600 -5.613 9.503 1.00 94.06 95 ALA A O 1
ATOM 747 N N . ARG A 1 96 ? 3.774 -3.710 9.713 1.00 92.00 96 ARG A N 1
ATOM 748 C CA . ARG A 1 96 ? 4.693 -4.218 10.750 1.00 92.00 96 ARG A CA 1
ATOM 749 C C . ARG A 1 96 ? 3.961 -4.575 12.036 1.00 92.00 96 ARG A C 1
ATOM 751 O O . ARG A 1 96 ? 4.207 -5.644 12.597 1.00 92.00 96 ARG A O 1
ATOM 758 N N . TYR A 1 97 ? 3.055 -3.713 12.493 1.00 92.19 97 TYR A N 1
ATOM 759 C CA . TYR A 1 97 ? 2.266 -3.947 13.698 1.00 92.19 97 TYR A CA 1
ATOM 760 C C . TYR A 1 97 ? 1.470 -5.244 13.576 1.00 92.19 97 TYR A C 1
ATOM 762 O O . TYR A 1 97 ? 1.534 -6.087 14.473 1.00 92.19 97 TYR A O 1
ATOM 770 N N . ALA A 1 98 ? 0.784 -5.432 12.447 1.00 93.31 98 ALA A N 1
ATOM 771 C CA . ALA A 1 98 ? -0.013 -6.622 12.191 1.00 93.31 98 ALA A CA 1
ATOM 772 C C . ALA A 1 98 ? 0.826 -7.909 12.135 1.0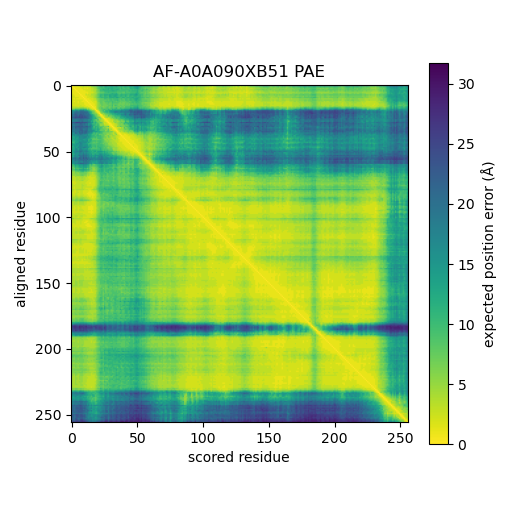0 93.31 98 ALA A C 1
ATOM 774 O O . ALA A 1 98 ? 0.369 -8.949 12.609 1.00 93.31 98 ALA A O 1
ATOM 775 N N . GLU A 1 99 ? 2.061 -7.855 11.626 1.00 91.06 99 GLU A N 1
ATOM 776 C CA . GLU A 1 99 ? 2.968 -9.009 11.656 1.00 91.06 99 GLU A CA 1
ATOM 777 C C . GLU A 1 99 ? 3.426 -9.351 13.074 1.00 91.06 99 GLU A C 1
ATOM 779 O O . GLU A 1 99 ? 3.404 -10.524 13.461 1.00 91.06 99 GLU A O 1
ATOM 784 N N . GLN A 1 100 ? 3.796 -8.339 13.860 1.00 90.44 100 GLN A N 1
ATOM 785 C CA . GLN A 1 100 ? 4.388 -8.504 15.192 1.00 90.44 100 GLN A CA 1
ATOM 786 C C . GLN A 1 100 ? 3.369 -8.897 16.271 1.00 90.44 100 GLN A C 1
ATOM 788 O O . GLN A 1 100 ? 3.735 -9.557 17.243 1.00 90.44 100 GLN A O 1
ATOM 793 N N . HIS A 1 101 ? 2.095 -8.538 16.098 1.00 90.50 101 HIS A N 1
ATOM 794 C CA . HIS A 1 101 ? 1.031 -8.795 17.071 1.00 90.50 101 HIS A CA 1
ATOM 795 C C . HIS A 1 101 ? 0.212 -10.021 16.661 1.00 90.50 101 HIS A C 1
ATOM 797 O O . HIS A 1 101 ? -0.611 -9.970 15.745 1.00 90.50 101 HIS A O 1
ATOM 803 N N . GLY A 1 102 ? 0.470 -11.162 17.310 1.00 90.62 102 GLY A N 1
ATOM 804 C CA . GLY A 1 102 ? -0.132 -12.468 16.997 1.00 90.62 102 GLY A CA 1
ATOM 805 C C . GLY A 1 102 ? -1.663 -12.472 16.976 1.00 90.62 102 GLY A C 1
ATOM 806 O O . GLY A 1 102 ? -2.268 -13.229 16.220 1.00 90.62 102 GLY A O 1
ATOM 807 N N . GLU A 1 103 ? -2.279 -11.602 17.772 1.00 92.31 103 GLU A N 1
ATOM 808 C CA . GLU A 1 103 ? -3.722 -11.401 17.872 1.00 92.31 103 GLU A CA 1
ATOM 809 C C . GLU A 1 103 ? -4.337 -10.684 16.661 1.00 92.31 103 GLU A C 1
ATOM 811 O O . GLU A 1 103 ? -5.542 -10.794 16.426 1.00 92.31 103 GLU A O 1
ATOM 816 N N . CYS A 1 104 ? -3.533 -9.964 15.872 1.00 95.44 104 CYS A N 1
ATOM 817 C CA . CYS A 1 104 ? -3.997 -9.350 14.638 1.00 95.44 104 CYS A CA 1
ATOM 818 C C . CYS A 1 104 ? -4.277 -10.438 13.597 1.00 95.44 104 CYS A C 1
ATOM 820 O O . CYS A 1 104 ? -3.403 -11.239 13.256 1.00 95.44 104 CYS A O 1
ATOM 822 N N . PHE A 1 105 ? -5.502 -10.437 13.068 1.00 95.25 105 PHE A N 1
ATOM 823 C CA . PHE A 1 105 ? -5.929 -11.362 12.015 1.00 95.25 105 PHE A CA 1
ATOM 824 C C . PHE A 1 105 ? -6.217 -10.662 10.680 1.00 95.25 105 PHE A C 1
ATOM 826 O O . PHE A 1 105 ? -6.262 -11.329 9.645 1.00 95.25 105 PHE A O 1
ATOM 833 N N . ALA A 1 106 ? -6.412 -9.338 10.684 1.00 96.50 106 ALA A N 1
ATOM 834 C CA . ALA A 1 106 ? -6.747 -8.574 9.491 1.00 96.50 106 ALA A CA 1
ATOM 835 C C . ALA A 1 106 ? -6.282 -7.111 9.543 1.00 96.50 106 ALA A C 1
ATOM 837 O O . ALA A 1 106 ? -6.277 -6.480 10.598 1.00 96.50 106 ALA A O 1
ATOM 838 N N . LEU A 1 107 ? -5.972 -6.578 8.363 1.00 96.94 107 LEU A N 1
ATOM 839 C CA . LEU A 1 107 ? -5.844 -5.165 8.029 1.00 96.94 107 LEU A CA 1
ATOM 840 C C . LEU A 1 107 ? -7.140 -4.712 7.369 1.00 96.94 107 LEU A C 1
ATOM 842 O O . LEU A 1 107 ? -7.614 -5.365 6.444 1.00 96.94 107 LEU A O 1
ATOM 846 N N . LEU A 1 108 ? -7.707 -3.591 7.802 1.00 96.44 108 LEU A N 1
ATOM 847 C CA . LEU A 1 108 ? -8.940 -3.047 7.239 1.00 96.44 108 LEU A CA 1
ATOM 848 C C . LEU A 1 108 ? -8.638 -1.682 6.608 1.00 96.44 108 LEU A C 1
ATOM 850 O O . LEU A 1 108 ? -8.529 -0.685 7.312 1.00 96.44 108 LEU A O 1
ATOM 854 N N . SER A 1 109 ? -8.484 -1.638 5.281 1.00 95.12 109 SER A N 1
ATOM 855 C CA . SER A 1 109 ? -8.086 -0.423 4.549 1.00 95.12 109 SER A CA 1
ATOM 856 C C . SER A 1 109 ? -8.643 -0.397 3.116 1.00 95.12 109 SER A C 1
ATOM 858 O O . SER A 1 109 ? -9.257 -1.363 2.657 1.00 95.12 109 SER A O 1
ATOM 860 N N . GLN A 1 110 ? -8.490 0.734 2.420 1.00 93.50 110 GLN A N 1
ATOM 861 C CA . GLN A 1 110 ? -8.627 0.859 0.958 1.00 93.50 110 GLN A CA 1
ATOM 862 C C . GLN A 1 110 ? -7.292 1.095 0.245 1.00 93.50 110 GLN A C 1
ATOM 864 O O . GLN A 1 110 ? -7.286 1.193 -0.981 1.00 93.50 110 GLN A O 1
ATOM 869 N N . ASP A 1 111 ? -6.190 1.171 0.983 1.00 92.44 111 ASP A N 1
ATOM 870 C CA . ASP A 1 111 ? -4.874 1.388 0.401 1.00 92.44 111 ASP A CA 1
ATOM 871 C C . ASP A 1 111 ? -4.381 0.139 -0.340 1.00 92.44 111 ASP A C 1
ATOM 873 O O . ASP A 1 111 ? -4.391 -0.973 0.195 1.00 92.44 111 ASP A O 1
ATOM 877 N N . THR A 1 112 ? -3.991 0.297 -1.600 1.00 91.44 112 THR A N 1
ATOM 878 C CA . THR A 1 112 ? -3.535 -0.814 -2.434 1.00 91.44 112 THR A CA 1
ATOM 879 C C . THR A 1 112 ? -2.179 -1.366 -2.012 1.00 91.44 112 THR A C 1
ATOM 881 O O . THR A 1 112 ? -1.909 -2.530 -2.314 1.00 91.44 112 THR A O 1
ATOM 884 N N . ASP A 1 113 ? -1.369 -0.608 -1.272 1.00 92.81 113 ASP A N 1
ATOM 885 C CA . ASP A 1 113 ? -0.042 -1.057 -0.837 1.00 92.81 113 ASP A CA 1
ATOM 886 C C . ASP A 1 113 ? -0.113 -2.268 0.103 1.00 92.81 113 ASP A C 1
ATOM 888 O O . ASP A 1 113 ? 0.715 -3.180 0.018 1.00 92.81 113 ASP A O 1
ATOM 892 N N . PHE A 1 114 ? -1.195 -2.411 0.877 1.00 95.19 114 PHE A N 1
ATOM 893 C CA . PHE A 1 114 ? -1.447 -3.610 1.690 1.00 95.19 114 PHE A CA 1
ATOM 894 C C . PHE A 1 114 ? -1.635 -4.900 0.883 1.00 95.19 114 PHE A C 1
ATOM 896 O O . PHE A 1 114 ? -1.435 -5.987 1.423 1.00 95.19 114 PHE A O 1
ATOM 903 N N . ALA A 1 115 ? -1.973 -4.823 -0.409 1.00 94.62 115 ALA A N 1
ATOM 904 C CA . ALA A 1 115 ? -1.975 -6.004 -1.276 1.00 94.62 115 ALA A CA 1
ATOM 905 C C . ALA A 1 115 ? -0.554 -6.418 -1.700 1.00 94.62 115 ALA A C 1
ATOM 907 O O . ALA A 1 115 ? -0.329 -7.575 -2.069 1.00 94.62 115 ALA A O 1
ATOM 908 N N . ILE A 1 116 ? 0.397 -5.484 -1.651 1.00 96.06 116 ILE A N 1
ATOM 909 C CA . ILE A 1 116 ? 1.793 -5.675 -2.041 1.00 96.06 116 ILE A CA 1
ATOM 910 C C . ILE A 1 116 ? 2.616 -6.167 -0.853 1.00 96.06 116 ILE A C 1
ATOM 912 O O . ILE A 1 116 ? 3.367 -7.134 -1.014 1.00 96.06 116 ILE A O 1
ATOM 916 N N . PHE A 1 117 ? 2.406 -5.615 0.345 1.00 94.44 117 PHE A N 1
ATOM 917 C CA . PHE A 1 117 ? 3.035 -6.097 1.577 1.00 94.44 117 PHE A CA 1
ATOM 918 C C . PHE A 1 117 ? 2.808 -7.594 1.788 1.00 94.44 117 PHE A C 1
ATOM 920 O O . PHE A 1 117 ? 1.686 -8.090 1.697 1.00 94.44 117 PHE A O 1
ATOM 927 N N . ASN A 1 118 ? 3.878 -8.335 2.075 1.00 91.81 118 ASN A N 1
ATOM 928 C CA . ASN A 1 118 ? 3.789 -9.767 2.350 1.00 91.81 118 ASN A CA 1
ATOM 929 C C . ASN A 1 118 ? 3.464 -10.016 3.829 1.00 91.81 118 ASN A C 1
ATOM 931 O O . ASN A 1 118 ? 4.348 -10.374 4.605 1.00 91.81 118 ASN A O 1
ATOM 935 N N . THR A 1 119 ? 2.207 -9.781 4.201 1.00 92.00 119 THR A N 1
ATOM 936 C CA . THR A 1 119 ? 1.692 -9.985 5.560 1.00 92.00 119 THR A CA 1
ATOM 937 C C . THR A 1 119 ? 1.002 -11.349 5.700 1.00 92.00 119 THR A C 1
ATOM 939 O O . THR A 1 119 ? 0.495 -11.916 4.729 1.00 92.00 119 THR A O 1
ATOM 942 N N . ARG A 1 120 ? 0.966 -11.895 6.920 1.00 92.00 120 ARG A N 1
ATOM 943 C CA . ARG A 1 120 ? 0.251 -13.130 7.292 1.00 92.00 120 ARG A CA 1
ATOM 944 C C . ARG A 1 120 ? -1.244 -12.916 7.530 1.00 92.00 120 ARG A C 1
ATOM 946 O O . ARG A 1 120 ? -1.989 -13.886 7.655 1.00 92.00 120 ARG A O 1
ATOM 953 N N . VAL A 1 121 ? -1.666 -11.664 7.672 1.00 95.00 121 VAL A N 1
ATOM 954 C CA . VAL A 1 121 ? -3.039 -11.274 8.013 1.00 95.00 121 VAL A CA 1
ATOM 955 C C . VAL A 1 121 ? -3.885 -11.026 6.764 1.00 95.00 121 VAL A C 1
ATOM 957 O O . VAL A 1 121 ? -3.369 -10.785 5.675 1.00 95.00 121 VAL A O 1
ATOM 960 N N . LEU A 1 122 ? -5.209 -11.072 6.907 1.00 95.94 122 LEU A N 1
ATOM 961 C CA . LEU A 1 122 ? -6.126 -10.774 5.805 1.00 95.94 122 LEU A CA 1
ATOM 962 C C . LEU A 1 122 ? -6.094 -9.283 5.466 1.00 95.94 122 LEU A C 1
ATOM 964 O O . LEU A 1 122 ? -6.221 -8.456 6.361 1.00 95.94 122 LEU A O 1
ATOM 968 N N . TYR A 1 123 ? -6.032 -8.924 4.186 1.00 97.00 123 TYR A N 1
ATOM 969 C CA . TYR A 1 123 ? -6.308 -7.553 3.769 1.00 97.00 123 TYR A CA 1
ATOM 970 C C . TYR A 1 123 ? -7.794 -7.413 3.403 1.00 97.00 123 TYR A C 1
ATOM 972 O O . TYR A 1 123 ? -8.261 -7.993 2.428 1.00 97.00 123 TYR A O 1
ATOM 980 N N . LEU A 1 124 ? -8.552 -6.668 4.206 1.00 97.06 124 LEU A N 1
ATOM 981 C CA . LEU A 1 124 ? -9.997 -6.485 4.104 1.00 97.06 124 LEU A CA 1
ATOM 982 C C . LEU A 1 124 ? -10.365 -5.084 3.611 1.00 97.06 124 LEU A C 1
ATOM 984 O O . LEU A 1 124 ? -9.776 -4.078 4.008 1.00 97.06 124 LEU A O 1
ATOM 988 N N . SER A 1 125 ? -11.409 -5.010 2.789 1.00 96.44 125 SER A N 1
ATOM 989 C CA . SER A 1 125 ? -11.893 -3.756 2.224 1.00 96.44 125 SER A CA 1
ATOM 990 C C . SER A 1 125 ? -12.787 -2.981 3.201 1.00 96.44 125 SER A C 1
ATOM 992 O O . SER A 1 125 ? -13.890 -3.401 3.534 1.00 96.44 125 SER A O 1
ATOM 994 N N . THR A 1 126 ? -12.387 -1.776 3.595 1.00 93.44 126 THR A N 1
ATOM 995 C CA . THR A 1 126 ? -13.306 -0.785 4.195 1.00 93.44 126 THR A CA 1
ATOM 996 C C . THR A 1 126 ? -14.468 -0.382 3.280 1.00 93.44 126 THR A C 1
ATOM 998 O O . THR A 1 126 ? -15.570 -0.157 3.765 1.00 93.44 126 THR A O 1
ATOM 1001 N N . LYS A 1 127 ? -14.263 -0.302 1.959 1.00 93.50 127 LYS A N 1
ATOM 1002 C CA . LYS A 1 127 ? -15.281 0.154 0.994 1.00 93.50 127 LYS A CA 1
ATOM 1003 C C . LYS A 1 127 ? -16.436 -0.832 0.842 1.00 93.50 127 LYS A C 1
ATOM 1005 O O . LYS A 1 127 ? -17.567 -0.407 0.635 1.00 93.50 127 LYS A O 1
ATOM 1010 N N . HIS A 1 128 ? -16.143 -2.129 0.899 1.00 95.75 128 HIS A N 1
ATOM 1011 C CA . HIS A 1 128 ? -17.141 -3.190 0.750 1.00 95.75 128 HIS A CA 1
ATOM 1012 C C . HIS A 1 128 ? -17.665 -3.708 2.095 1.00 95.75 128 HIS A C 1
ATOM 1014 O O . HIS A 1 128 ? -18.413 -4.681 2.112 1.00 95.75 128 HIS A O 1
ATOM 1020 N N . LEU A 1 129 ? -17.269 -3.083 3.210 1.00 95.06 129 LEU A N 1
ATOM 1021 C CA . LEU A 1 129 ? -17.731 -3.467 4.534 1.00 95.06 129 LEU A CA 1
ATOM 1022 C C . LEU A 1 129 ? -19.213 -3.124 4.702 1.00 95.06 129 LEU A C 1
ATOM 1024 O O . LEU A 1 129 ? -19.589 -1.958 4.819 1.00 95.06 129 LEU A O 1
ATOM 1028 N N . ASP A 1 130 ? -20.043 -4.158 4.776 1.00 93.62 130 ASP A N 1
ATOM 1029 C CA . ASP A 1 130 ? -21.407 -4.050 5.272 1.00 93.62 130 ASP A CA 1
ATOM 1030 C C . ASP A 1 130 ? -21.377 -4.174 6.795 1.00 93.62 130 ASP A C 1
ATOM 1032 O O . ASP A 1 130 ? -21.102 -5.231 7.361 1.00 93.62 130 ASP A O 1
ATOM 1036 N N . THR A 1 131 ? -21.657 -3.064 7.465 1.00 88.56 131 THR A N 1
ATOM 1037 C CA . THR A 1 131 ? -21.629 -2.964 8.924 1.00 88.56 131 THR A CA 1
ATOM 1038 C C . THR A 1 131 ? -22.811 -3.642 9.614 1.00 88.56 131 THR A C 1
ATOM 1040 O O . THR A 1 131 ? -22.763 -3.854 10.823 1.00 88.56 131 THR A O 1
ATOM 1043 N N . LYS A 1 132 ? -23.876 -3.995 8.883 1.00 88.44 132 LYS A N 1
ATOM 1044 C CA . LYS A 1 132 ? -25.027 -4.723 9.437 1.00 88.44 132 LYS A CA 1
ATOM 1045 C C . LYS A 1 132 ? -24.774 -6.221 9.469 1.00 88.44 132 LYS A C 1
ATOM 1047 O O . LYS A 1 132 ? -25.172 -6.883 10.421 1.00 88.44 132 LYS A O 1
ATOM 1052 N N . THR A 1 133 ? -24.151 -6.750 8.421 1.00 92.12 133 THR A N 1
ATOM 1053 C CA . THR A 1 133 ? -23.856 -8.184 8.282 1.00 92.12 133 THR A CA 1
ATOM 1054 C C . THR A 1 133 ? -22.426 -8.539 8.682 1.00 92.12 133 THR A C 1
ATOM 1056 O O . THR A 1 133 ? -22.109 -9.721 8.780 1.00 92.12 133 THR A O 1
ATOM 1059 N N . MET A 1 134 ? -21.564 -7.538 8.897 1.00 92.88 134 MET A N 1
ATOM 1060 C CA . MET A 1 134 ? -20.122 -7.687 9.123 1.00 92.88 134 MET A CA 1
ATOM 1061 C C . MET A 1 134 ? -19.417 -8.470 8.004 1.00 92.88 134 MET A C 1
ATOM 1063 O O . MET A 1 134 ? -18.476 -9.224 8.246 1.00 92.88 134 MET A O 1
ATOM 1067 N N . THR A 1 135 ? -19.861 -8.286 6.757 1.00 95.00 135 THR A N 1
ATOM 1068 C CA . THR A 1 135 ? -19.251 -8.908 5.571 1.00 95.00 135 THR A CA 1
ATOM 1069 C C . THR A 1 135 ? -18.441 -7.898 4.773 1.00 95.00 135 THR A C 1
ATOM 1071 O O . THR A 1 135 ? -18.858 -6.753 4.630 1.00 95.00 135 THR A O 1
ATOM 1074 N N . THR A 1 136 ? -17.312 -8.321 4.204 1.00 96.69 136 THR A N 1
ATOM 1075 C CA . THR A 1 136 ? -16.509 -7.496 3.292 1.00 96.69 136 THR A CA 1
ATOM 1076 C C . THR A 1 136 ? -15.735 -8.353 2.285 1.00 96.69 136 THR A C 1
ATOM 1078 O O . THR A 1 136 ? -15.722 -9.581 2.377 1.00 96.69 136 THR A O 1
ATOM 1081 N N . CYS A 1 137 ? -15.087 -7.711 1.316 1.00 96.56 137 CYS A N 1
ATOM 1082 C CA . CYS A 1 137 ? -14.144 -8.341 0.402 1.00 96.56 137 CYS A CA 1
ATOM 1083 C C . CYS A 1 137 ? -12.756 -8.456 1.041 1.00 96.56 137 CYS A C 1
ATOM 1085 O O . CYS A 1 137 ? -12.265 -7.496 1.639 1.00 96.56 137 CYS A O 1
ATOM 1087 N N . ALA A 1 138 ? -12.113 -9.606 0.845 1.00 95.69 138 ALA A N 1
ATOM 1088 C CA . ALA A 1 138 ? -10.700 -9.804 1.132 1.00 95.69 138 ALA A CA 1
ATOM 1089 C C . ALA A 1 138 ? -9.886 -9.707 -0.165 1.00 95.69 138 ALA A C 1
ATOM 1091 O O . ALA A 1 138 ? -10.235 -10.319 -1.178 1.00 95.69 138 ALA A O 1
ATOM 1092 N N . TYR A 1 139 ? -8.803 -8.942 -0.131 1.00 95.38 139 TYR A N 1
ATOM 1093 C CA . TYR A 1 139 ? -7.821 -8.864 -1.199 1.00 95.38 139 TYR A CA 1
ATOM 1094 C C . TYR A 1 139 ? -6.643 -9.782 -0.870 1.00 95.38 139 TYR A C 1
ATOM 1096 O O . TYR A 1 139 ? -6.175 -9.842 0.266 1.00 95.38 139 TYR A O 1
ATOM 1104 N N . HIS A 1 140 ? -6.152 -10.499 -1.879 1.00 93.00 140 HIS A N 1
ATOM 1105 C CA . HIS A 1 140 ? -5.081 -11.478 -1.717 1.00 93.00 140 HIS A CA 1
ATOM 1106 C C . HIS A 1 140 ? -3.935 -11.172 -2.680 1.00 93.00 140 HIS A C 1
ATOM 1108 O O . HIS A 1 140 ? -4.098 -11.280 -3.897 1.00 93.00 140 HIS A O 1
ATOM 1114 N N . GLY A 1 141 ? -2.762 -10.845 -2.130 1.00 93.56 141 GLY A N 1
ATOM 1115 C CA . GLY A 1 141 ? -1.546 -10.628 -2.921 1.00 93.56 141 GLY A CA 1
ATOM 1116 C C . GLY A 1 141 ? -1.129 -11.869 -3.717 1.00 93.56 141 GLY A C 1
ATOM 1117 O O . GLY A 1 141 ? -0.624 -11.750 -4.826 1.00 93.56 141 GLY A O 1
ATOM 1118 N N . GLU A 1 142 ? -1.414 -13.071 -3.211 1.00 94.75 142 GLU A N 1
ATOM 1119 C CA . GLU A 1 142 ? -1.158 -14.323 -3.935 1.00 94.75 142 GLU A CA 1
ATOM 1120 C C . GLU A 1 142 ? -2.004 -14.424 -5.214 1.00 94.75 142 GLU A C 1
ATOM 1122 O O . GLU A 1 142 ? -1.481 -14.674 -6.297 1.00 94.75 142 GLU A O 1
ATOM 1127 N N . THR A 1 143 ? -3.306 -14.142 -5.117 1.00 94.62 143 THR A N 1
ATOM 1128 C CA . THR A 1 143 ? -4.211 -14.130 -6.274 1.00 94.62 143 THR A CA 1
ATOM 1129 C C . THR A 1 143 ? -3.820 -13.047 -7.279 1.00 94.62 143 THR A C 1
ATOM 1131 O O . THR A 1 143 ? -3.894 -13.274 -8.486 1.00 94.62 143 THR A O 1
ATOM 1134 N N . LEU A 1 144 ? -3.365 -11.881 -6.803 1.00 95.25 144 LEU A N 1
ATOM 1135 C CA . LEU A 1 144 ? -2.831 -10.823 -7.662 1.00 95.25 144 LEU A CA 1
ATOM 1136 C C . LEU A 1 144 ? -1.573 -11.289 -8.410 1.00 95.25 144 LEU A C 1
ATOM 1138 O O . LEU A 1 144 ? -1.494 -11.132 -9.628 1.00 95.25 144 LEU A O 1
ATOM 1142 N N . ALA A 1 145 ? -0.618 -11.901 -7.708 1.00 96.50 145 ALA A N 1
ATOM 1143 C CA . ALA A 1 145 ? 0.605 -12.429 -8.305 1.00 96.50 145 ALA A CA 1
ATOM 1144 C C . ALA A 1 145 ? 0.289 -13.496 -9.366 1.00 96.50 145 ALA A C 1
ATOM 1146 O O . ALA A 1 145 ? 0.757 -13.393 -10.499 1.00 96.50 145 ALA A O 1
ATOM 1147 N N . GLN A 1 146 ? -0.601 -14.441 -9.052 1.00 96.56 146 GLN A N 1
ATOM 1148 C CA . GLN A 1 146 ? -1.074 -15.464 -9.991 1.00 96.56 146 GLN A CA 1
ATOM 1149 C C . GLN A 1 146 ? -1.741 -14.855 -11.227 1.00 96.56 146 GLN A C 1
ATOM 1151 O O . GLN A 1 146 ? -1.458 -15.280 -12.346 1.00 96.56 146 GLN A O 1
ATOM 1156 N N . HIS A 1 147 ? -2.582 -13.834 -11.046 1.00 95.50 147 HIS A N 1
ATOM 1157 C CA . HIS A 1 147 ? -3.233 -13.135 -12.154 1.00 95.50 147 HIS A CA 1
ATOM 1158 C C . HIS A 1 147 ? -2.224 -12.448 -13.090 1.00 95.50 147 HIS A C 1
ATOM 1160 O O . HIS A 1 147 ? -2.400 -12.460 -14.306 1.00 95.50 147 HIS A O 1
ATOM 1166 N N . LEU A 1 148 ? -1.140 -11.896 -12.539 1.00 95.75 148 LEU A N 1
ATOM 1167 C CA . LEU A 1 148 ? -0.041 -11.283 -13.299 1.00 95.75 148 LEU A CA 1
ATOM 1168 C C . LEU A 1 148 ? 0.960 -12.326 -13.853 1.00 95.75 148 LEU A C 1
ATOM 1170 O O . LEU A 1 148 ? 1.821 -12.018 -14.688 1.00 95.75 148 LEU A O 1
ATOM 1174 N N . GLY A 1 149 ? 0.845 -13.583 -13.417 1.00 96.56 149 GLY A N 1
ATOM 1175 C CA . GLY A 1 149 ? 1.795 -14.659 -13.698 1.00 96.56 149 GLY A CA 1
ATOM 1176 C C . GLY A 1 149 ? 3.156 -14.459 -13.024 1.00 96.56 149 GLY A C 1
ATOM 1177 O O . GLY A 1 149 ? 4.157 -14.937 -13.548 1.00 96.56 149 GLY A O 1
ATOM 1178 N N . LEU A 1 150 ? 3.203 -13.718 -11.918 1.00 97.12 150 LEU A N 1
ATOM 1179 C CA . LEU A 1 150 ? 4.403 -13.421 -11.140 1.00 97.12 150 LEU A CA 1
ATOM 1180 C C . LEU A 1 150 ? 4.465 -14.287 -9.878 1.00 97.12 150 LEU A C 1
ATOM 1182 O O . LEU A 1 150 ? 3.446 -14.728 -9.353 1.00 97.12 150 LEU A O 1
ATOM 1186 N N . GLU A 1 151 ? 5.671 -14.480 -9.349 1.00 96.12 151 GLU A N 1
ATOM 1187 C CA . GLU A 1 151 ? 5.839 -14.957 -7.976 1.00 96.12 151 GLU A CA 1
ATOM 1188 C C . GLU A 1 151 ? 5.479 -13.847 -6.978 1.00 96.12 151 GLU A C 1
ATOM 1190 O O . GLU A 1 151 ? 5.761 -12.670 -7.216 1.00 96.12 151 GLU A O 1
ATOM 1195 N N . ARG A 1 152 ? 4.938 -14.215 -5.809 1.00 95.06 152 ARG A N 1
ATOM 1196 C CA . ARG A 1 152 ? 4.535 -13.265 -4.756 1.00 95.06 152 ARG A CA 1
ATOM 1197 C C . ARG A 1 152 ? 5.630 -12.271 -4.359 1.00 95.06 152 ARG A C 1
ATOM 1199 O O . ARG A 1 152 ? 5.330 -11.105 -4.104 1.00 95.06 152 ARG A O 1
ATOM 1206 N N . LYS A 1 153 ? 6.887 -12.730 -4.334 1.00 95.31 153 LYS A N 1
ATOM 1207 C CA . LYS A 1 153 ? 8.075 -11.930 -3.989 1.00 95.31 153 LYS A CA 1
ATOM 1208 C C . LYS A 1 153 ? 8.401 -10.829 -5.005 1.00 95.31 153 LYS A C 1
ATOM 1210 O O . LYS A 1 153 ? 9.118 -9.902 -4.665 1.00 95.31 153 LYS A O 1
ATOM 1215 N N . LEU A 1 154 ? 7.872 -10.916 -6.229 1.00 96.88 154 LEU A N 1
ATOM 1216 C CA . LEU A 1 154 ? 8.075 -9.917 -7.283 1.00 96.88 154 LEU A CA 1
ATOM 1217 C C . LEU A 1 154 ? 7.045 -8.781 -7.226 1.00 96.88 154 LEU A C 1
ATOM 1219 O O . LEU A 1 154 ? 7.197 -7.800 -7.950 1.00 96.88 154 LEU A O 1
ATOM 1223 N N . LEU A 1 155 ? 6.004 -8.885 -6.387 1.00 97.00 155 LEU A N 1
ATOM 1224 C CA . LEU A 1 155 ? 4.984 -7.839 -6.284 1.00 97.00 155 LEU A CA 1
ATOM 1225 C C . LEU A 1 155 ? 5.528 -6.467 -5.848 1.00 97.00 155 LEU A C 1
ATOM 1227 O O . LEU A 1 155 ? 5.074 -5.487 -6.432 1.00 97.00 155 LEU A O 1
ATOM 1231 N N . PRO A 1 156 ? 6.499 -6.352 -4.918 1.00 96.81 156 PRO A N 1
ATOM 1232 C CA . PRO A 1 156 ? 7.136 -5.069 -4.610 1.00 96.81 156 PRO A CA 1
ATOM 1233 C C . PRO A 1 156 ? 7.791 -4.412 -5.831 1.00 96.81 156 PRO A C 1
ATOM 1235 O O . PRO A 1 156 ? 7.513 -3.253 -6.130 1.00 96.81 156 PRO A O 1
ATOM 1238 N N . LEU A 1 157 ? 8.591 -5.165 -6.599 1.00 97.19 157 LEU A N 1
ATOM 1239 C CA . LEU A 1 157 ? 9.191 -4.655 -7.836 1.00 97.19 157 LEU A CA 1
ATOM 1240 C C . LEU A 1 157 ? 8.112 -4.271 -8.855 1.00 97.19 157 LEU A C 1
ATOM 1242 O O . LEU A 1 157 ? 8.181 -3.211 -9.471 1.00 97.19 157 LEU A O 1
ATOM 1246 N N . PHE A 1 158 ? 7.089 -5.111 -9.012 1.00 97.19 158 PHE A N 1
ATOM 1247 C CA . PHE A 1 158 ? 5.955 -4.814 -9.879 1.00 97.19 158 PHE A CA 1
ATOM 1248 C C . PHE A 1 158 ? 5.249 -3.511 -9.482 1.00 97.19 158 PHE A C 1
ATOM 1250 O O . PHE A 1 158 ? 4.993 -2.696 -10.362 1.00 97.19 158 PHE A O 1
ATOM 1257 N N . ALA A 1 159 ? 4.973 -3.286 -8.195 1.00 95.50 159 ALA A N 1
ATOM 1258 C CA . ALA A 1 159 ? 4.336 -2.065 -7.705 1.00 95.50 159 ALA A CA 1
ATOM 1259 C C . ALA A 1 159 ? 5.179 -0.825 -8.036 1.00 95.50 159 ALA A C 1
ATOM 1261 O O . ALA A 1 159 ? 4.661 0.142 -8.595 1.00 95.50 159 ALA A O 1
ATOM 1262 N N . CYS A 1 160 ? 6.497 -0.906 -7.825 1.00 95.06 160 CYS A N 1
ATOM 1263 C CA . CYS A 1 160 ? 7.431 0.157 -8.195 1.00 95.06 160 CYS A CA 1
ATOM 1264 C C . CYS A 1 160 ? 7.378 0.471 -9.696 1.00 95.06 160 CYS A C 1
ATOM 1266 O O . CYS A 1 160 ? 7.363 1.630 -10.083 1.00 95.06 160 CYS A O 1
ATOM 1268 N N . LEU A 1 161 ? 7.320 -0.547 -10.560 1.00 94.94 161 LEU A N 1
ATOM 1269 C CA . LEU A 1 161 ? 7.301 -0.374 -12.019 1.00 94.94 161 LEU A CA 1
ATOM 1270 C C . LEU A 1 161 ? 5.918 -0.050 -12.595 1.00 94.94 161 LEU A C 1
ATOM 1272 O O . LEU A 1 161 ? 5.815 0.467 -13.711 1.00 94.94 161 LEU A O 1
ATOM 1276 N N . ALA A 1 162 ? 4.851 -0.359 -11.865 1.00 92.88 162 ALA A N 1
ATOM 1277 C CA . ALA A 1 162 ? 3.491 0.087 -12.148 1.00 92.88 162 ALA A CA 1
ATOM 1278 C C . ALA A 1 162 ? 3.308 1.577 -11.808 1.00 92.88 162 ALA A C 1
ATOM 1280 O O . ALA A 1 162 ? 2.512 2.269 -12.454 1.00 92.88 162 ALA A O 1
ATOM 1281 N N . GLY A 1 163 ? 4.110 2.059 -10.861 1.00 89.94 163 GLY A N 1
ATOM 1282 C CA . GLY A 1 163 ? 4.109 3.404 -10.318 1.00 89.94 163 GLY A CA 1
ATOM 1283 C C . GLY A 1 163 ? 3.496 3.410 -8.924 1.00 89.94 163 GLY A C 1
ATOM 1284 O O . GLY A 1 163 ? 2.347 3.004 -8.756 1.00 89.94 163 GLY A O 1
ATOM 1285 N N . ASN A 1 164 ? 4.267 3.894 -7.957 1.00 89.62 164 ASN A N 1
ATOM 1286 C CA . ASN A 1 164 ? 3.858 4.113 -6.572 1.00 89.62 164 ASN A CA 1
ATOM 1287 C C . ASN A 1 164 ? 4.334 5.500 -6.112 1.00 89.62 164 ASN A C 1
ATOM 1289 O O . ASN A 1 164 ? 4.836 6.281 -6.927 1.00 89.62 164 ASN A O 1
ATOM 1293 N N . ASP A 1 165 ? 4.178 5.803 -4.827 1.00 85.31 165 ASP A N 1
ATOM 1294 C CA . ASP A 1 165 ? 4.505 7.123 -4.281 1.00 85.31 165 ASP A CA 1
ATOM 1295 C C . ASP A 1 165 ? 5.990 7.487 -4.431 1.00 85.31 165 ASP A C 1
ATOM 1297 O O . ASP A 1 165 ? 6.309 8.647 -4.665 1.00 85.31 165 ASP A O 1
ATOM 1301 N N . ILE A 1 166 ? 6.897 6.503 -4.384 1.00 88.56 166 ILE A N 1
ATOM 1302 C CA . ILE A 1 166 ? 8.347 6.724 -4.535 1.00 88.56 166 ILE A CA 1
ATOM 1303 C C . ILE A 1 166 ? 8.739 6.775 -6.023 1.00 88.56 166 ILE A C 1
ATOM 1305 O O . ILE A 1 166 ? 9.502 7.632 -6.470 1.00 88.56 166 ILE A O 1
ATOM 1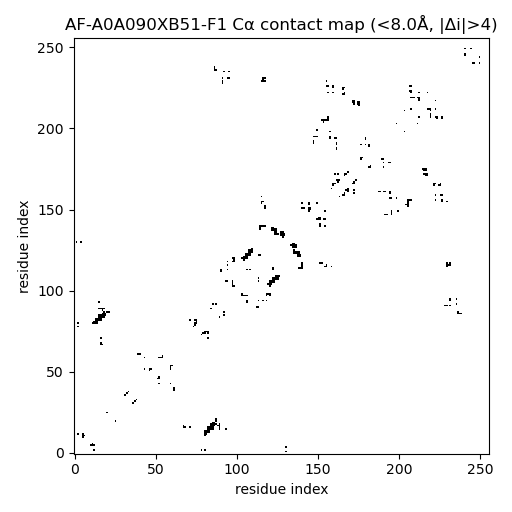309 N N . VAL A 1 167 ? 8.197 5.868 -6.840 1.00 90.75 167 VAL A N 1
ATOM 1310 C CA . VAL A 1 167 ? 8.464 5.792 -8.281 1.00 90.75 167 VAL A CA 1
ATOM 1311 C C . VAL A 1 167 ? 7.258 6.323 -9.053 1.00 90.75 167 VAL A C 1
ATOM 1313 O O . VAL A 1 167 ? 6.440 5.575 -9.587 1.00 90.75 167 VAL A O 1
ATOM 1316 N N . SER A 1 168 ? 7.183 7.652 -9.162 1.00 88.44 168 SER A N 1
ATOM 1317 C CA . SER A 1 168 ? 6.147 8.346 -9.936 1.00 88.44 168 SER A CA 1
ATOM 1318 C C . SER A 1 168 ? 6.012 7.826 -11.374 1.00 88.44 168 SER A C 1
ATOM 1320 O O . SER A 1 168 ? 6.955 7.810 -12.177 1.00 88.44 168 SER A O 1
ATOM 1322 N N . LYS A 1 169 ? 4.772 7.491 -11.744 1.00 86.31 169 LYS A N 1
ATOM 1323 C CA . LYS A 1 169 ? 4.402 7.128 -13.117 1.00 86.31 169 LYS A CA 1
ATOM 1324 C C . LYS A 1 169 ? 4.740 8.228 -14.131 1.00 86.31 169 LYS A C 1
ATOM 1326 O O . LYS A 1 169 ? 5.082 7.931 -15.277 1.00 86.31 169 LYS A O 1
ATOM 1331 N N . TYR A 1 170 ? 4.595 9.489 -13.735 1.00 84.31 170 TYR A N 1
ATOM 1332 C CA . TYR A 1 170 ? 4.702 10.630 -14.643 1.00 84.31 170 TYR A CA 1
ATOM 1333 C C . TYR A 1 170 ? 6.129 11.153 -14.765 1.00 84.31 170 TYR A C 1
ATOM 1335 O O . TYR A 1 170 ? 6.532 11.534 -15.868 1.00 84.31 170 TYR A O 1
ATOM 1343 N N . ASP A 1 171 ? 6.883 11.110 -13.670 1.00 86.75 171 ASP A N 1
ATOM 1344 C CA . ASP A 1 171 ? 8.231 11.676 -13.612 1.00 86.75 171 ASP A CA 1
ATOM 1345 C C . ASP A 1 171 ? 9.287 10.626 -13.953 1.00 86.75 171 ASP A C 1
ATOM 1347 O O . ASP A 1 171 ? 10.183 10.887 -14.755 1.00 86.75 171 ASP A O 1
ATOM 1351 N N . HIS A 1 172 ? 9.132 9.405 -13.434 1.00 91.19 172 HIS A N 1
ATOM 1352 C CA . HIS A 1 172 ? 10.127 8.343 -13.582 1.00 91.19 172 HIS A CA 1
ATOM 1353 C C . HIS A 1 172 ? 9.772 7.360 -14.705 1.00 91.19 172 HIS A C 1
ATOM 1355 O O . HIS A 1 172 ? 10.602 7.058 -15.561 1.00 91.19 172 HIS A O 1
ATOM 1361 N N . LEU A 1 173 ? 8.525 6.879 -14.764 1.00 90.94 173 LEU A N 1
ATOM 1362 C CA . LEU A 1 173 ? 8.162 5.741 -15.630 1.00 90.94 173 LEU A CA 1
ATOM 1363 C C . LEU A 1 173 ? 7.547 6.125 -16.975 1.00 90.94 173 LEU A C 1
ATOM 1365 O O . LEU A 1 173 ? 7.220 5.248 -17.774 1.00 90.94 173 LEU A O 1
ATOM 1369 N N . ARG A 1 174 ? 7.400 7.417 -17.280 1.00 89.19 174 ARG A N 1
ATOM 1370 C CA . ARG A 1 174 ? 6.704 7.867 -18.496 1.00 89.19 174 ARG A CA 1
ATOM 1371 C C . ARG A 1 174 ? 7.300 7.272 -19.770 1.00 89.19 174 ARG A C 1
ATOM 1373 O O . ARG A 1 174 ? 6.557 6.842 -20.654 1.00 89.19 174 ARG A O 1
ATOM 1380 N N . HIS A 1 175 ? 8.629 7.250 -19.876 1.00 89.69 175 HIS A N 1
ATOM 1381 C CA . HIS A 1 175 ? 9.329 6.688 -21.034 1.00 89.69 175 HIS A CA 1
ATOM 1382 C C . HIS A 1 175 ? 9.222 5.163 -21.080 1.00 89.69 175 HIS A C 1
ATOM 1384 O O . HIS A 1 175 ? 8.946 4.610 -22.146 1.00 89.69 175 HIS A O 1
ATOM 1390 N N . PHE A 1 176 ? 9.354 4.503 -19.928 1.00 92.25 176 PHE A N 1
ATOM 1391 C CA . PHE A 1 176 ? 9.174 3.062 -19.797 1.00 92.25 176 PHE A CA 1
ATOM 1392 C C . PHE A 1 176 ? 7.759 2.633 -20.201 1.00 92.25 176 PHE A C 1
ATOM 1394 O O . PHE A 1 176 ? 7.603 1.874 -21.147 1.00 92.25 176 PHE A O 1
ATOM 1401 N N . HIS A 1 177 ? 6.707 3.193 -19.602 1.00 91.44 177 HIS A N 1
ATOM 1402 C CA . HIS A 1 177 ? 5.322 2.870 -19.969 1.00 91.44 177 HIS A CA 1
ATOM 1403 C C . HIS A 1 177 ? 5.028 3.192 -21.439 1.00 91.44 177 HIS A C 1
ATOM 1405 O O . HIS A 1 177 ? 4.377 2.406 -22.128 1.00 91.44 177 HIS A O 1
ATOM 1411 N N . SER A 1 178 ? 5.556 4.300 -21.965 1.00 88.69 178 SER A N 1
ATOM 1412 C CA . SER A 1 178 ? 5.399 4.627 -23.389 1.00 88.69 178 SER A CA 1
ATOM 1413 C C . SER A 1 178 ? 6.015 3.568 -24.309 1.00 88.69 178 SER A C 1
ATOM 1415 O O . SER A 1 178 ? 5.429 3.273 -25.354 1.00 88.69 178 SER A O 1
ATOM 1417 N N . SER A 1 179 ? 7.157 2.979 -23.933 1.00 90.44 179 SER A N 1
ATOM 1418 C CA . SER A 1 179 ? 7.809 1.912 -24.707 1.00 90.44 179 SER A CA 1
ATOM 1419 C C . SER A 1 179 ? 7.015 0.601 -24.684 1.00 90.44 179 SER A C 1
ATOM 1421 O O . SER A 1 179 ? 7.017 -0.121 -25.677 1.00 90.44 179 SER A O 1
ATOM 1423 N N . LEU A 1 180 ? 6.239 0.358 -23.621 1.00 89.12 180 LEU A N 1
ATOM 1424 C CA . LEU A 1 180 ? 5.304 -0.770 -23.510 1.00 89.12 180 LEU A CA 1
ATOM 1425 C C . LEU A 1 180 ? 3.993 -0.566 -24.287 1.00 89.12 180 LEU A C 1
ATOM 1427 O O . LEU A 1 180 ? 3.109 -1.414 -24.259 1.00 89.12 180 LEU A O 1
ATOM 1431 N N . GLY A 1 181 ? 3.824 0.566 -24.977 1.00 84.38 181 GLY A N 1
ATOM 1432 C CA . GLY A 1 181 ? 2.588 0.869 -25.702 1.00 84.38 181 GLY A CA 1
ATOM 1433 C C . GLY A 1 181 ? 1.446 1.364 -24.809 1.00 84.38 181 GLY A C 1
ATOM 1434 O O . GLY A 1 181 ? 0.323 1.554 -25.292 1.00 84.38 181 GLY A O 1
ATOM 1435 N N . CYS A 1 182 ? 1.730 1.672 -23.542 1.00 79.00 182 CYS A N 1
ATOM 1436 C CA . CYS A 1 182 ? 0.799 2.327 -22.636 1.00 79.00 182 CYS A CA 1
ATOM 1437 C C . CYS A 1 182 ? 0.613 3.803 -22.992 1.00 79.00 182 CYS A C 1
ATOM 1439 O O . CYS A 1 182 ? 1.222 4.697 -22.407 1.00 79.00 182 CYS A O 1
ATOM 1441 N N . LYS A 1 183 ? -0.229 4.080 -23.990 1.00 62.94 183 LYS A N 1
ATOM 1442 C CA . LYS A 1 183 ? -0.493 5.449 -24.449 1.00 62.94 183 LYS A CA 1
ATOM 1443 C C . LYS A 1 183 ? -1.685 6.089 -23.727 1.00 62.94 183 LYS A C 1
ATOM 1445 O O . LYS A 1 183 ? -2.793 5.552 -23.751 1.00 62.94 183 LYS A O 1
ATOM 1450 N N . GLY A 1 184 ? -1.478 7.312 -23.229 1.00 59.88 184 GLY A N 1
ATOM 1451 C CA . GLY A 1 184 ? -2.527 8.258 -22.819 1.00 59.88 184 GLY A CA 1
ATOM 1452 C C . GLY A 1 184 ? -3.144 8.020 -21.434 1.00 59.88 184 GLY A C 1
ATOM 1453 O O . GLY A 1 184 ? -2.662 7.200 -20.661 1.00 59.88 184 GLY A O 1
ATOM 1454 N N . ARG A 1 185 ? -4.252 8.727 -21.142 1.00 52.38 185 ARG A N 1
ATOM 1455 C CA . ARG A 1 185 ? -5.096 8.581 -19.929 1.00 52.38 185 ARG A CA 1
ATOM 1456 C C . ARG A 1 185 ? -5.852 7.238 -19.864 1.00 52.38 185 ARG A C 1
ATOM 1458 O O . ARG A 1 185 ? -6.942 7.172 -19.298 1.00 52.38 185 ARG A O 1
ATOM 1465 N N . ARG A 1 186 ? -5.344 6.170 -20.490 1.00 52.31 186 ARG A N 1
ATOM 1466 C CA . ARG A 1 186 ? -5.882 4.829 -20.228 1.00 52.31 186 ARG A CA 1
ATOM 1467 C C . ARG A 1 186 ? -5.656 4.545 -18.748 1.00 52.31 186 ARG A C 1
ATOM 1469 O O . ARG A 1 186 ? -4.625 4.934 -18.195 1.00 52.31 186 ARG A O 1
ATOM 1476 N N . ALA A 1 187 ? -6.670 3.977 -18.104 1.00 58.19 187 ALA A N 1
ATOM 1477 C CA . ALA A 1 187 ? -6.663 3.761 -16.668 1.00 58.19 187 ALA A CA 1
ATOM 1478 C C . ALA A 1 187 ? -5.363 3.057 -16.257 1.00 58.19 187 ALA A C 1
ATOM 1480 O O . ALA A 1 187 ? -4.920 2.148 -16.952 1.00 58.19 187 ALA A O 1
ATOM 1481 N N . ALA A 1 188 ? -4.727 3.510 -15.174 1.00 61.69 188 ALA A N 1
ATOM 1482 C CA . ALA A 1 188 ? -3.352 3.137 -14.838 1.00 61.69 188 ALA A CA 1
ATOM 1483 C C . ALA A 1 188 ? -3.092 1.617 -14.815 1.00 61.69 188 ALA A C 1
ATOM 1485 O O . ALA A 1 188 ? -1.996 1.190 -15.166 1.00 61.69 188 ALA A O 1
ATOM 1486 N N . HIS A 1 189 ? -4.126 0.825 -14.519 1.00 71.62 189 HIS A N 1
ATOM 1487 C CA . HIS A 1 189 ? -4.110 -0.637 -14.527 1.00 71.62 189 HIS A CA 1
ATOM 1488 C C . HIS A 1 189 ? -3.903 -1.283 -15.905 1.00 71.62 189 HIS A C 1
ATOM 1490 O O . HIS A 1 189 ? -3.526 -2.448 -15.974 1.00 71.62 189 HIS A O 1
ATOM 1496 N N . SER A 1 190 ? -4.131 -0.569 -17.013 1.00 75.62 190 SER A N 1
ATOM 1497 C CA . SER A 1 190 ? -4.010 -1.139 -18.362 1.00 75.62 190 SER A CA 1
ATOM 1498 C C . SER A 1 190 ? -2.574 -1.473 -18.762 1.0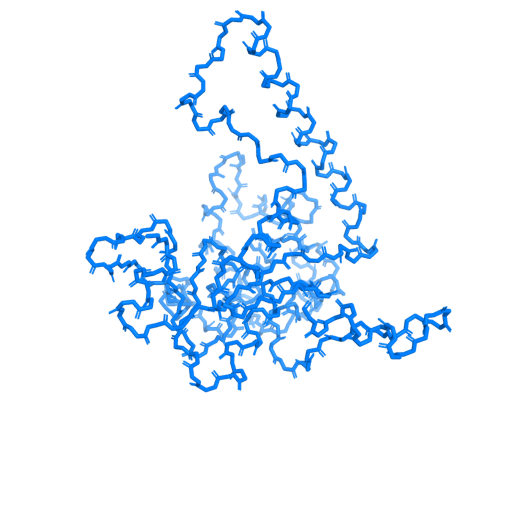0 75.62 190 SER A C 1
ATOM 1500 O O . SER A 1 190 ? -2.385 -1.967 -19.859 1.00 75.62 190 SER A O 1
ATOM 1502 N N . CYS A 1 191 ? -1.593 -1.114 -17.931 1.00 83.94 191 CYS A N 1
ATOM 1503 C CA . CYS A 1 191 ? -0.170 -1.396 -18.123 1.00 83.94 191 CYS A CA 1
ATOM 1504 C C . CYS A 1 191 ? 0.338 -2.547 -17.264 1.00 83.94 191 CYS A C 1
ATOM 1506 O O . CYS A 1 191 ? 1.495 -2.940 -17.379 1.00 83.94 191 CYS A O 1
ATOM 1508 N N . PHE A 1 192 ? -0.484 -3.029 -16.331 1.00 91.94 192 PHE A N 1
ATOM 1509 C CA . PHE A 1 192 ? -0.055 -4.032 -15.366 1.00 91.94 192 PHE A CA 1
ATOM 1510 C C . PHE A 1 192 ? 0.340 -5.350 -16.046 1.00 91.94 192 PHE A C 1
ATOM 1512 O O . PHE A 1 192 ? 1.393 -5.885 -15.692 1.00 91.94 192 PHE A O 1
ATOM 1519 N N . PRO A 1 193 ? -0.407 -5.859 -17.049 1.00 93.38 193 PRO A N 1
ATOM 1520 C CA . PRO A 1 193 ? 0.005 -7.060 -17.771 1.00 93.38 193 PRO A CA 1
ATOM 1521 C C . PRO A 1 193 ? 1.348 -6.895 -18.491 1.00 93.38 193 PRO A C 1
ATOM 1523 O O . PRO A 1 193 ? 2.179 -7.799 -18.441 1.00 93.38 193 PRO A O 1
ATOM 1526 N N . GLU A 1 194 ? 1.590 -5.747 -19.124 1.00 93.62 194 GLU A N 1
ATOM 1527 C CA . GLU A 1 194 ? 2.815 -5.463 -19.872 1.00 93.62 194 GLU A CA 1
ATOM 1528 C C . GLU A 1 194 ? 4.019 -5.328 -18.939 1.00 93.62 194 GLU A C 1
ATOM 1530 O O . GLU A 1 194 ? 5.061 -5.930 -19.196 1.00 93.62 194 GLU A O 1
ATOM 1535 N N . VAL A 1 195 ? 3.870 -4.607 -17.822 1.00 94.94 195 VAL A N 1
ATOM 1536 C CA . VAL A 1 195 ? 4.911 -4.505 -16.787 1.00 94.94 195 VAL A CA 1
ATOM 1537 C C . VAL A 1 195 ? 5.250 -5.893 -16.241 1.00 94.94 195 VAL A C 1
ATOM 1539 O O . VAL A 1 195 ? 6.423 -6.256 -16.166 1.00 94.94 195 VAL A O 1
ATOM 1542 N N . ALA A 1 196 ? 4.238 -6.707 -15.927 1.00 96.56 196 ALA A N 1
ATOM 1543 C CA . ALA A 1 196 ? 4.450 -8.079 -15.480 1.00 96.56 196 ALA A CA 1
ATOM 1544 C C . ALA A 1 196 ? 5.117 -8.954 -16.557 1.00 96.56 196 ALA A C 1
ATOM 1546 O O . ALA A 1 196 ? 5.943 -9.802 -16.222 1.00 96.56 196 ALA A O 1
ATOM 1547 N N . SER A 1 197 ? 4.794 -8.762 -17.842 1.00 95.94 197 SER A N 1
ATOM 1548 C CA . SER A 1 197 ? 5.439 -9.482 -18.951 1.00 95.94 197 SER A CA 1
ATOM 1549 C C . SER A 1 197 ? 6.931 -9.185 -19.014 1.00 95.94 197 SER A C 1
ATOM 1551 O O . SER A 1 197 ? 7.725 -10.119 -19.054 1.00 95.94 197 SER A O 1
ATOM 1553 N N . VAL A 1 198 ? 7.319 -7.910 -18.917 1.00 96.25 198 VAL A N 1
ATOM 1554 C CA . VAL A 1 198 ? 8.733 -7.500 -18.937 1.00 96.25 198 VAL A CA 1
ATOM 1555 C C . VAL A 1 198 ? 9.511 -8.130 -17.787 1.00 96.25 198 VAL A C 1
ATOM 1557 O O . VAL A 1 198 ? 10.570 -8.702 -18.024 1.00 96.25 198 VAL A O 1
ATOM 1560 N N . ILE A 1 199 ? 8.971 -8.101 -16.562 1.00 97.06 199 ILE A N 1
ATOM 1561 C CA . ILE A 1 199 ? 9.618 -8.725 -15.393 1.00 97.06 199 ILE A CA 1
ATOM 1562 C C . ILE A 1 199 ? 9.920 -10.211 -15.666 1.00 97.06 199 ILE A C 1
ATOM 1564 O O . ILE A 1 199 ? 10.994 -10.704 -15.319 1.00 97.06 199 ILE A O 1
ATOM 1568 N N . LYS A 1 200 ? 8.993 -10.924 -16.321 1.00 95.94 200 LYS A N 1
ATOM 1569 C CA . LYS A 1 200 ? 9.142 -12.350 -16.660 1.00 95.94 200 LYS A CA 1
ATOM 1570 C C . LYS A 1 200 ? 10.120 -12.592 -17.805 1.00 95.94 200 LYS A C 1
ATOM 1572 O O . LYS A 1 200 ? 10.935 -13.509 -17.718 1.00 95.94 200 LYS A O 1
ATOM 1577 N N . GLU A 1 201 ? 10.017 -11.811 -18.875 1.00 95.44 201 GLU A N 1
ATOM 1578 C CA . GLU A 1 201 ? 10.849 -11.936 -20.077 1.00 95.44 201 GLU A CA 1
ATOM 1579 C C . GLU A 1 201 ? 12.322 -11.672 -19.761 1.00 95.44 201 GLU A C 1
ATOM 1581 O O . GLU A 1 201 ? 13.185 -12.459 -20.148 1.00 95.44 201 GLU A O 1
ATOM 1586 N N . GLU A 1 202 ? 12.586 -10.624 -18.982 1.00 94.81 202 GLU A N 1
ATOM 1587 C CA . GLU A 1 202 ? 13.931 -10.227 -18.553 1.00 94.81 202 GLU A CA 1
ATOM 1588 C C . GLU A 1 202 ? 14.431 -11.043 -17.345 1.00 94.81 202 GLU A C 1
ATOM 1590 O O . GLU A 1 202 ? 15.599 -10.958 -16.973 1.00 94.81 202 GLU A O 1
ATOM 1595 N N . ARG A 1 203 ? 13.565 -11.881 -16.750 1.00 95.00 203 ARG A N 1
ATOM 1596 C CA . ARG A 1 203 ? 13.857 -12.745 -15.590 1.00 95.00 203 ARG A CA 1
ATOM 1597 C C . ARG A 1 203 ? 14.413 -11.977 -14.391 1.00 95.00 203 ARG A C 1
ATOM 1599 O O . ARG A 1 203 ? 15.348 -12.432 -13.729 1.00 95.00 203 ARG A O 1
ATOM 1606 N N . TRP A 1 204 ? 13.828 -10.819 -14.110 1.00 96.31 204 TRP A N 1
ATOM 1607 C CA . TRP A 1 204 ? 14.240 -9.995 -12.981 1.00 96.31 204 TRP A CA 1
ATOM 1608 C C . TRP A 1 204 ? 13.940 -10.657 -11.637 1.00 96.31 204 TRP A C 1
ATOM 1610 O O . TRP A 1 204 ? 13.008 -11.453 -11.495 1.00 96.31 204 TRP A O 1
ATOM 1620 N N . SER A 1 205 ? 14.765 -10.318 -10.649 1.00 94.94 205 SER A N 1
ATOM 1621 C CA . SER A 1 205 ? 14.624 -10.790 -9.273 1.00 94.94 205 SER A CA 1
ATOM 1622 C C . SER A 1 205 ? 13.755 -9.846 -8.437 1.00 94.94 205 SER A C 1
ATOM 1624 O O . SER A 1 205 ? 13.313 -8.805 -8.914 1.00 94.94 205 SER A O 1
ATOM 1626 N N . ASP A 1 206 ? 13.503 -10.199 -7.179 1.00 91.62 206 ASP A N 1
ATOM 1627 C CA . ASP A 1 206 ? 12.819 -9.330 -6.216 1.00 91.62 206 ASP A CA 1
ATOM 1628 C C . ASP A 1 206 ? 13.660 -8.115 -5.801 1.00 91.62 206 ASP A C 1
ATOM 1630 O O . ASP A 1 206 ? 13.113 -7.162 -5.257 1.00 91.62 206 ASP A O 1
ATOM 1634 N N . GLN A 1 207 ? 14.966 -8.126 -6.084 1.00 94.06 207 GLN A N 1
ATOM 1635 C CA . GLN A 1 207 ? 15.853 -6.982 -5.903 1.00 94.06 207 GLN A CA 1
ATOM 1636 C C . GLN A 1 207 ? 16.189 -6.354 -7.264 1.00 94.06 207 GLN A C 1
ATOM 1638 O O . GLN A 1 207 ? 16.634 -7.070 -8.169 1.00 94.06 207 GLN A O 1
ATOM 1643 N N . PRO A 1 208 ? 15.991 -5.035 -7.437 1.00 94.69 208 PRO A N 1
ATOM 1644 C CA . PRO A 1 208 ? 16.350 -4.364 -8.675 1.00 94.69 208 PRO A CA 1
ATOM 1645 C C . PRO A 1 208 ? 17.874 -4.288 -8.828 1.00 94.69 208 PRO A C 1
ATOM 1647 O O . PRO A 1 208 ? 18.607 -4.118 -7.851 1.00 94.69 208 PRO A O 1
ATOM 1650 N N . ASP A 1 209 ? 18.333 -4.399 -10.073 1.00 95.56 209 ASP A N 1
ATOM 1651 C CA . ASP A 1 209 ? 19.737 -4.330 -10.478 1.00 95.56 209 ASP A CA 1
ATOM 1652 C C . ASP A 1 209 ? 19.935 -3.350 -11.654 1.00 95.56 209 ASP A C 1
ATOM 1654 O O . ASP A 1 209 ? 18.996 -2.685 -12.110 1.00 95.56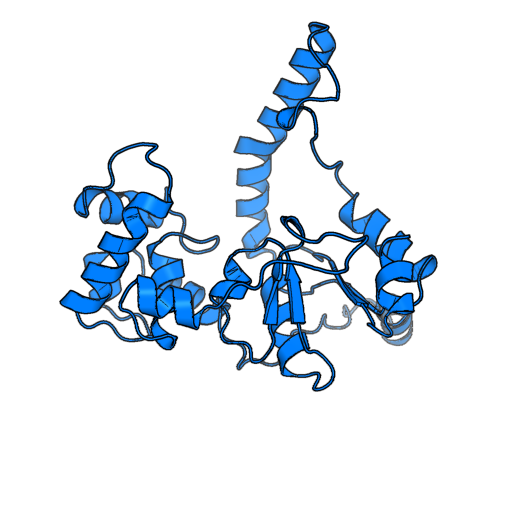 209 ASP A O 1
ATOM 1658 N N . ASP A 1 210 ? 21.166 -3.257 -12.162 1.00 95.81 210 ASP A N 1
ATOM 1659 C CA . ASP A 1 210 ? 21.510 -2.367 -13.277 1.00 95.81 210 ASP A CA 1
ATOM 1660 C C . ASP A 1 210 ? 20.707 -2.659 -14.555 1.00 95.81 210 ASP A C 1
ATOM 1662 O O . ASP A 1 210 ? 20.489 -1.756 -15.365 1.00 95.81 210 ASP A O 1
ATOM 1666 N N . THR A 1 211 ? 20.228 -3.893 -14.748 1.00 95.94 211 THR A N 1
ATOM 1667 C CA . THR A 1 211 ? 19.420 -4.253 -15.922 1.00 95.94 211 THR A CA 1
ATOM 1668 C C . THR A 1 211 ? 18.022 -3.647 -15.827 1.00 95.94 211 THR A C 1
ATOM 1670 O O . THR A 1 211 ? 17.521 -3.103 -16.816 1.00 95.94 211 THR A O 1
ATOM 1673 N N . VAL A 1 212 ? 17.428 -3.644 -14.628 1.00 96.31 212 VAL A N 1
ATOM 1674 C CA . VAL A 1 212 ? 16.144 -2.978 -14.356 1.00 96.31 212 VAL A CA 1
ATOM 1675 C C . VAL A 1 212 ? 16.281 -1.473 -14.569 1.00 96.31 212 VAL A C 1
ATOM 1677 O O . VAL A 1 212 ? 15.466 -0.863 -15.268 1.00 96.31 212 VAL A O 1
ATOM 1680 N N . ALA A 1 213 ? 17.340 -0.874 -14.019 1.00 96.25 213 ALA A N 1
ATOM 1681 C CA . ALA A 1 213 ? 17.604 0.556 -14.151 1.00 96.25 213 ALA A CA 1
ATOM 1682 C C . ALA A 1 213 ? 17.802 0.959 -15.622 1.00 96.25 213 ALA A C 1
ATOM 1684 O O . ALA A 1 213 ? 17.159 1.890 -16.111 1.00 96.25 213 ALA A O 1
ATOM 1685 N N . ALA A 1 214 ? 18.611 0.205 -16.373 1.00 95.38 214 ALA A N 1
ATOM 1686 C CA . ALA A 1 214 ? 18.857 0.464 -17.791 1.00 95.38 214 ALA A CA 1
ATOM 1687 C C . ALA A 1 214 ? 17.586 0.340 -18.647 1.00 95.38 214 ALA A C 1
ATOM 1689 O O . ALA A 1 214 ? 17.386 1.123 -19.576 1.00 95.38 214 ALA A O 1
ATOM 1690 N N . ARG A 1 215 ? 16.711 -0.626 -18.340 1.00 94.81 215 ARG A N 1
ATOM 1691 C CA . ARG A 1 215 ? 15.471 -0.858 -19.095 1.00 94.81 215 ARG A CA 1
ATOM 1692 C C . ARG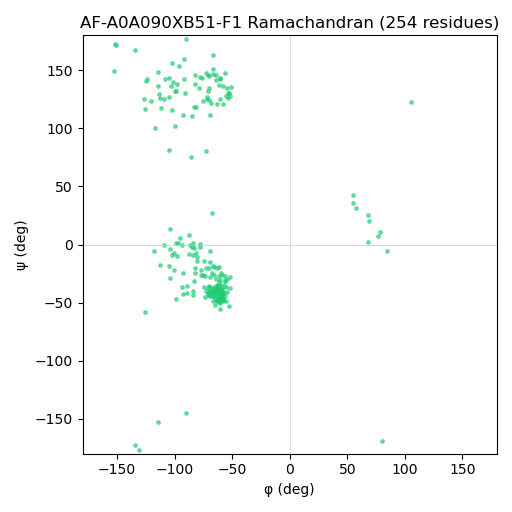 A 1 215 ? 14.395 0.188 -18.816 1.00 94.81 215 ARG A C 1
ATOM 1694 O O . ARG A 1 215 ? 13.629 0.533 -19.715 1.00 94.81 215 ARG A O 1
ATOM 1701 N N . THR A 1 216 ? 14.308 0.653 -17.575 1.00 93.88 216 THR A N 1
ATOM 1702 C CA . THR A 1 216 ? 13.242 1.558 -17.115 1.00 93.88 216 THR A CA 1
ATOM 1703 C C . THR A 1 216 ? 13.634 3.029 -17.224 1.00 93.88 216 THR A C 1
ATOM 1705 O O . THR A 1 216 ? 12.760 3.884 -17.355 1.00 93.88 216 THR A O 1
ATOM 1708 N N . GLY A 1 217 ? 14.936 3.329 -17.209 1.00 93.69 217 GLY A N 1
ATOM 1709 C CA . GLY A 1 217 ? 15.464 4.691 -17.121 1.00 93.69 217 GLY A CA 1
ATOM 1710 C C . GLY A 1 217 ? 15.382 5.291 -15.714 1.00 93.69 217 GLY A C 1
ATOM 1711 O O . GLY A 1 217 ? 15.667 6.475 -15.551 1.00 93.69 217 GLY A O 1
ATOM 1712 N N . VAL A 1 218 ? 14.995 4.499 -14.709 1.00 94.81 218 VAL A N 1
ATOM 1713 C CA . VAL A 1 218 ? 14.930 4.904 -13.300 1.00 94.81 218 VAL A CA 1
ATOM 1714 C C . VAL A 1 218 ? 16.259 4.579 -12.621 1.00 94.81 218 VAL A C 1
ATOM 1716 O O . VAL A 1 218 ? 16.885 3.565 -12.928 1.00 94.81 218 VAL A O 1
ATOM 1719 N N . SER A 1 219 ? 16.720 5.439 -11.710 1.00 96.31 219 SER A N 1
ATOM 1720 C CA . SER A 1 219 ? 17.975 5.194 -10.996 1.00 96.31 219 SER A CA 1
ATOM 1721 C C . SER A 1 219 ? 17.872 3.941 -10.119 1.00 96.31 219 SER A C 1
ATOM 1723 O O . SER A 1 219 ? 16.848 3.688 -9.482 1.00 96.31 219 SER A O 1
ATOM 1725 N N . LEU A 1 220 ? 18.956 3.161 -10.062 1.00 96.31 220 LEU A N 1
ATOM 1726 C CA . LEU A 1 220 ? 19.000 1.944 -9.250 1.00 96.31 220 LEU A CA 1
ATOM 1727 C C . LEU A 1 220 ? 18.730 2.236 -7.766 1.00 96.31 220 LEU A C 1
ATOM 1729 O O . LEU A 1 220 ? 17.980 1.503 -7.132 1.00 96.31 220 LEU A O 1
ATOM 1733 N N . GLY A 1 221 ? 19.288 3.329 -7.234 1.00 95.31 221 GLY A N 1
ATOM 1734 C CA . GLY A 1 221 ? 19.079 3.728 -5.840 1.00 95.31 221 GLY A CA 1
ATOM 1735 C C . GLY A 1 221 ? 17.607 3.977 -5.507 1.00 95.31 221 GLY A C 1
ATOM 1736 O O . GLY A 1 221 ? 17.123 3.461 -4.506 1.00 95.31 221 GLY A O 1
ATOM 1737 N N . LEU A 1 222 ? 16.877 4.677 -6.386 1.00 93.56 222 LEU A N 1
ATOM 1738 C CA . LEU A 1 222 ? 15.449 4.940 -6.187 1.00 93.56 222 LEU A CA 1
ATOM 1739 C C . LEU A 1 222 ? 14.618 3.652 -6.271 1.00 93.56 222 LEU A C 1
ATOM 1741 O O . LEU A 1 222 ? 13.710 3.447 -5.474 1.00 93.56 222 LEU A O 1
ATOM 1745 N N . LEU A 1 223 ? 14.942 2.753 -7.208 1.00 95.50 223 LEU A N 1
ATOM 1746 C CA . LEU A 1 223 ? 14.275 1.450 -7.307 1.00 95.50 223 LEU A CA 1
ATOM 1747 C C . LEU A 1 223 ? 14.510 0.593 -6.055 1.00 95.50 223 LEU A C 1
ATOM 1749 O O . LEU A 1 223 ? 13.586 -0.062 -5.578 1.00 95.50 223 LEU A O 1
ATOM 1753 N N . GLN A 1 224 ? 15.735 0.588 -5.524 1.00 95.12 224 GLN A N 1
ATOM 1754 C CA . GLN A 1 224 ? 16.078 -0.147 -4.305 1.00 95.12 224 GLN A CA 1
ATOM 1755 C C . GLN A 1 224 ? 15.346 0.414 -3.086 1.00 95.12 224 GLN A C 1
ATOM 1757 O O . GLN A 1 224 ? 14.805 -0.363 -2.303 1.00 95.12 224 GLN A O 1
ATOM 1762 N N . GLU A 1 225 ? 15.278 1.739 -2.951 1.00 93.00 225 GLU A N 1
ATOM 1763 C CA . GLU A 1 225 ? 14.498 2.413 -1.909 1.00 93.00 225 GLU A CA 1
ATOM 1764 C C . GLU A 1 225 ? 13.010 2.053 -2.000 1.00 93.00 225 GLU A C 1
ATOM 1766 O O . GLU A 1 225 ? 12.410 1.631 -1.011 1.00 93.00 225 GLU A O 1
ATOM 1771 N N . ALA A 1 226 ? 12.436 2.122 -3.202 1.00 92.69 226 ALA A N 1
ATOM 1772 C CA . ALA A 1 226 ? 11.027 1.830 -3.434 1.00 92.69 226 ALA A CA 1
ATOM 1773 C C . ALA A 1 226 ? 10.656 0.364 -3.174 1.00 92.69 226 ALA A C 1
ATOM 1775 O O . ALA A 1 226 ? 9.590 0.075 -2.645 1.00 92.69 226 ALA A O 1
ATOM 1776 N N . VAL A 1 227 ? 11.526 -0.589 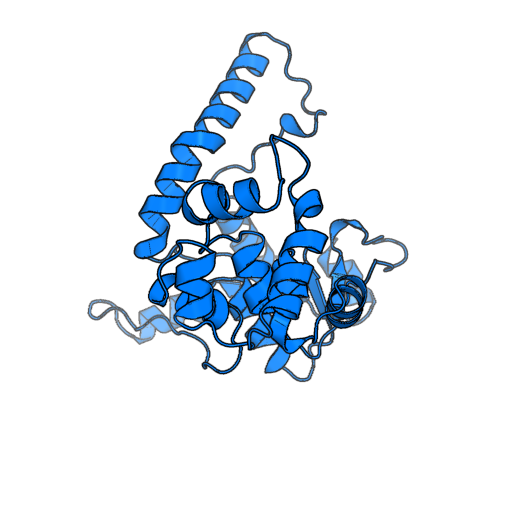-3.513 1.00 94.69 227 VAL A N 1
ATOM 1777 C CA . VAL A 1 227 ? 11.296 -2.002 -3.169 1.00 94.69 227 VAL A CA 1
ATOM 1778 C C . VAL A 1 227 ? 11.473 -2.229 -1.667 1.00 94.69 227 VAL A C 1
ATOM 1780 O O . VAL A 1 227 ? 10.728 -3.009 -1.065 1.00 94.69 227 VAL A O 1
ATOM 1783 N N . ALA A 1 228 ? 12.437 -1.547 -1.044 1.00 92.38 228 ALA A N 1
ATOM 1784 C CA . ALA A 1 228 ? 12.697 -1.649 0.386 1.00 92.38 228 ALA A CA 1
ATOM 1785 C C . ALA A 1 228 ? 11.567 -1.065 1.247 1.00 92.38 228 ALA A C 1
ATOM 1787 O O . ALA A 1 228 ? 11.403 -1.532 2.377 1.00 92.38 228 ALA A O 1
ATOM 1788 N N . SER A 1 229 ? 10.759 -0.127 0.735 1.00 91.31 229 SER A N 1
ATOM 1789 C CA . SER A 1 229 ? 9.601 0.412 1.467 1.00 91.31 229 SER A CA 1
ATOM 1790 C C . SER A 1 229 ? 8.560 -0.664 1.799 1.00 91.31 229 SER A C 1
ATOM 1792 O O . SER A 1 229 ? 7.920 -0.588 2.841 1.00 91.31 229 SER A O 1
ATOM 1794 N N . TYR A 1 230 ? 8.471 -1.740 1.008 1.00 93.38 230 TYR A N 1
ATOM 1795 C CA . TYR A 1 230 ? 7.596 -2.885 1.293 1.00 93.38 230 TYR A CA 1
ATOM 1796 C C . TYR A 1 230 ? 8.212 -3.923 2.253 1.00 93.38 230 TYR A C 1
ATOM 1798 O O . TYR A 1 230 ? 7.612 -4.968 2.533 1.00 93.38 230 TYR A O 1
ATOM 1806 N N . SER A 1 231 ? 9.429 -3.685 2.753 1.00 90.75 231 SER A N 1
ATOM 1807 C CA . SER A 1 231 ? 10.136 -4.615 3.633 1.00 90.75 231 SER A CA 1
ATOM 1808 C C . SER A 1 231 ? 9.701 -4.476 5.091 1.00 90.75 231 SER A C 1
ATOM 1810 O O . SER A 1 231 ? 9.953 -3.478 5.772 1.00 90.75 231 SER A O 1
ATOM 1812 N N . LEU A 1 232 ? 9.147 -5.565 5.620 1.00 88.75 232 LEU A N 1
ATOM 1813 C CA . LEU A 1 232 ? 8.765 -5.694 7.030 1.00 88.75 232 LEU A CA 1
ATOM 1814 C C . LEU A 1 232 ? 9.913 -6.202 7.923 1.00 88.75 232 LEU A C 1
ATOM 1816 O O . LEU A 1 232 ? 9.692 -6.530 9.084 1.00 88.75 232 LEU A O 1
ATOM 1820 N N . ARG A 1 233 ? 11.141 -6.313 7.389 1.00 81.38 233 ARG A N 1
ATOM 1821 C CA . ARG A 1 233 ? 12.300 -6.858 8.125 1.00 81.38 233 ARG A CA 1
ATOM 1822 C C . ARG A 1 233 ? 12.908 -5.878 9.126 1.00 81.38 233 ARG A C 1
ATOM 1824 O O . ARG A 1 233 ? 13.548 -6.317 10.078 1.00 81.38 233 ARG A O 1
ATOM 1831 N N . SER A 1 234 ? 12.756 -4.579 8.891 1.00 70.94 234 SER A N 1
ATOM 1832 C CA . SER A 1 234 ? 13.262 -3.550 9.797 1.00 70.94 234 SER A CA 1
ATOM 1833 C C . SER A 1 234 ? 12.339 -3.410 11.008 1.00 70.94 234 SER A C 1
ATOM 1835 O O . SER A 1 234 ? 11.122 -3.555 10.892 1.00 70.94 234 SER A O 1
ATOM 1837 N N . GLY A 1 235 ? 12.928 -3.148 12.177 1.00 64.88 235 GLY A N 1
ATOM 1838 C CA . GLY A 1 235 ? 12.169 -2.847 13.389 1.00 64.88 235 GLY A CA 1
ATOM 1839 C C . GLY A 1 235 ? 11.413 -1.516 13.276 1.00 64.88 235 GLY A C 1
ATOM 1840 O O . GLY A 1 235 ? 11.735 -0.714 12.398 1.00 64.88 235 GLY A O 1
ATOM 1841 N N . PRO A 1 236 ? 10.419 -1.282 14.148 1.00 65.06 236 PRO A N 1
ATOM 1842 C CA . PRO A 1 236 ? 9.660 -0.036 14.158 1.00 65.06 236 PRO A CA 1
ATOM 1843 C C . PRO A 1 236 ? 10.569 1.169 14.419 1.00 65.06 236 PRO A C 1
ATOM 1845 O O . PRO A 1 236 ? 11.516 1.098 15.210 1.00 65.06 236 PRO A O 1
ATOM 1848 N N . SER A 1 237 ? 10.254 2.276 13.754 1.00 67.44 237 SER A N 1
ATOM 1849 C CA . SER A 1 237 ? 10.883 3.569 13.998 1.00 67.44 237 SER A CA 1
ATOM 1850 C C . SER A 1 237 ? 10.324 4.193 15.283 1.00 67.44 237 SER A C 1
ATOM 1852 O O . SER A 1 237 ? 9.141 4.065 15.590 1.00 67.44 237 SER A O 1
ATOM 1854 N N . TYR A 1 238 ? 11.172 4.881 16.049 1.00 67.25 238 TYR A N 1
ATOM 1855 C CA . TYR A 1 238 ? 10.763 5.594 17.262 1.00 67.25 238 TYR A CA 1
ATOM 1856 C C . TYR A 1 238 ? 11.178 7.055 17.162 1.00 67.25 238 TYR A C 1
ATOM 1858 O O . TYR A 1 238 ? 12.287 7.353 16.715 1.00 67.25 238 TYR A O 1
ATOM 1866 N N . LEU A 1 239 ? 10.318 7.966 17.624 1.00 65.00 239 LEU A N 1
ATOM 1867 C CA . LEU A 1 239 ? 10.723 9.358 17.778 1.00 65.00 239 LEU A CA 1
ATOM 1868 C C . LEU A 1 239 ? 11.762 9.453 18.904 1.00 65.00 239 LEU A C 1
ATOM 1870 O O . LEU A 1 239 ? 11.451 9.081 20.043 1.00 65.00 239 LEU A O 1
ATOM 1874 N N . PRO A 1 240 ? 12.976 9.958 18.626 1.00 65.50 240 PRO A N 1
ATOM 1875 C CA . PRO A 1 240 ? 13.926 10.236 19.686 1.00 65.50 240 PRO A CA 1
ATOM 1876 C C . PRO A 1 240 ? 13.362 11.336 20.588 1.00 65.50 240 PRO A C 1
ATOM 1878 O O . PRO A 1 240 ? 12.691 12.254 20.114 1.00 65.50 240 PRO A O 1
ATOM 1881 N N . VAL A 1 241 ? 13.658 11.259 21.887 1.00 68.31 241 VAL A N 1
ATOM 1882 C CA . VAL A 1 241 ? 13.365 12.357 22.815 1.00 68.31 241 VAL A CA 1
ATOM 1883 C C . VAL A 1 241 ? 14.094 13.603 22.298 1.00 68.31 241 VAL A C 1
ATOM 1885 O O . VAL A 1 241 ? 15.320 13.544 22.147 1.00 68.31 241 VAL A O 1
ATOM 1888 N N . PRO A 1 242 ? 13.394 14.714 21.997 1.00 74.19 242 PRO A N 1
ATOM 1889 C CA . PRO A 1 242 ? 14.067 15.938 21.597 1.00 74.19 242 PRO A CA 1
ATOM 1890 C C . PRO A 1 242 ? 15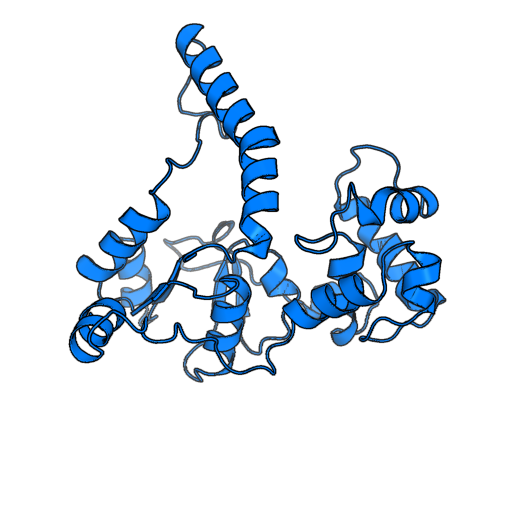.040 16.370 22.702 1.00 74.19 242 PRO A C 1
ATOM 1892 O O . PRO A 1 242 ? 14.664 16.332 23.873 1.00 74.19 242 PRO A O 1
ATOM 1895 N N . PRO A 1 243 ? 16.270 16.794 22.367 1.00 72.00 243 PRO A N 1
ATOM 1896 C CA . PRO A 1 243 ? 17.303 17.085 23.364 1.00 72.00 243 PRO A CA 1
ATOM 1897 C C . PRO A 1 243 ? 16.900 18.189 24.356 1.00 72.00 243 PRO A C 1
ATOM 1899 O O . PRO A 1 243 ? 17.385 18.202 25.484 1.00 72.00 243 PRO A O 1
ATOM 1902 N N . ASP A 1 244 ? 15.981 19.069 23.950 1.00 79.62 244 ASP A N 1
ATOM 1903 C CA . ASP A 1 244 ? 15.484 20.196 24.746 1.00 79.62 244 ASP A CA 1
ATOM 1904 C C . ASP A 1 244 ? 14.199 19.876 25.532 1.00 79.62 244 ASP A C 1
ATOM 1906 O O . ASP A 1 244 ? 13.656 20.740 26.223 1.00 79.62 244 ASP A O 1
ATOM 1910 N N . VAL A 1 245 ? 13.680 18.650 25.416 1.00 68.38 245 VAL A N 1
ATOM 1911 C CA . VAL A 1 245 ? 12.462 18.210 26.099 1.00 68.38 245 VAL A CA 1
ATOM 1912 C C . VAL A 1 245 ? 12.837 17.216 27.186 1.00 68.38 245 VAL A C 1
ATOM 1914 O O . VAL A 1 245 ? 13.475 16.197 26.936 1.00 68.38 245 VAL A O 1
ATOM 1917 N N . ASP A 1 246 ? 12.408 17.513 28.411 1.00 74.62 246 ASP A N 1
ATOM 1918 C CA . ASP A 1 246 ? 12.557 16.601 29.538 1.00 74.62 246 ASP A CA 1
ATOM 1919 C C . ASP A 1 246 ? 11.954 15.217 29.195 1.00 74.62 246 ASP A C 1
ATOM 1921 O O . ASP A 1 246 ? 10.781 15.145 28.811 1.00 74.62 246 ASP A O 1
ATOM 1925 N N . PRO A 1 247 ? 12.711 14.111 29.339 1.00 64.94 247 PRO A N 1
ATOM 1926 C CA . PRO A 1 247 ? 12.235 12.777 28.990 1.00 64.94 247 PRO A CA 1
ATOM 1927 C C . PRO A 1 247 ? 10.928 12.387 29.685 1.00 64.94 247 PRO A C 1
ATOM 1929 O O . PRO A 1 247 ? 10.078 11.761 29.057 1.00 64.94 247 PRO A O 1
ATOM 1932 N N . GLN A 1 248 ? 10.712 12.782 30.948 1.00 59.78 248 GLN A N 1
ATOM 1933 C CA . GLN A 1 248 ? 9.449 12.483 31.642 1.00 59.78 248 GLN A CA 1
ATOM 1934 C C . GLN A 1 248 ? 8.268 13.217 30.999 1.00 59.78 248 GLN A C 1
ATOM 1936 O O . GLN A 1 248 ? 7.197 12.640 30.812 1.00 59.78 248 GLN A O 1
ATOM 1941 N N . SER A 1 249 ? 8.482 14.468 30.599 1.00 57.97 249 SER A N 1
ATOM 1942 C CA . SER A 1 249 ? 7.515 15.265 29.844 1.00 57.97 249 SER A CA 1
ATOM 1943 C C . SER A 1 249 ? 7.254 14.689 28.447 1.00 57.97 249 SER A C 1
ATOM 1945 O O . SER A 1 249 ? 6.109 14.680 28.001 1.00 57.97 249 SER A O 1
ATOM 1947 N N . TRP A 1 250 ? 8.272 14.141 27.778 1.00 50.47 250 TRP A N 1
ATOM 1948 C CA . TRP A 1 250 ? 8.127 13.453 26.489 1.00 50.47 250 TRP A CA 1
ATOM 1949 C C . TRP A 1 250 ? 7.298 12.167 26.597 1.00 50.47 250 TRP A C 1
ATOM 1951 O O . TRP A 1 250 ? 6.375 11.957 25.810 1.00 50.47 250 TRP A O 1
ATOM 1961 N N . HIS A 1 251 ? 7.555 11.342 27.617 1.00 49.12 251 HIS A N 1
ATOM 1962 C CA . HIS A 1 251 ? 6.763 10.137 27.886 1.00 49.12 251 HIS A CA 1
ATOM 1963 C C . HIS A 1 251 ? 5.280 10.463 28.119 1.00 49.12 251 HIS A C 1
ATOM 1965 O O . HIS A 1 251 ? 4.407 9.766 27.606 1.00 49.12 251 HIS A O 1
ATOM 1971 N N . LEU A 1 252 ? 4.973 11.573 28.801 1.00 46.78 252 LEU A N 1
ATOM 1972 C CA . LEU A 1 252 ? 3.593 12.031 29.001 1.00 46.78 252 LEU A CA 1
ATOM 1973 C C . LEU A 1 252 ? 2.880 12.450 27.703 1.00 46.78 252 LEU A C 1
ATOM 1975 O O . LEU A 1 252 ? 1.652 12.391 27.661 1.00 46.78 252 LEU A O 1
ATOM 1979 N N . VAL A 1 253 ? 3.618 12.877 26.673 1.00 49.91 253 VAL A N 1
ATOM 1980 C CA . VAL A 1 253 ? 3.073 13.296 25.367 1.00 49.91 253 VAL A CA 1
ATOM 1981 C C . VAL A 1 253 ? 2.810 12.098 24.448 1.00 49.91 253 VAL A C 1
ATOM 1983 O O . VAL A 1 253 ? 1.876 12.138 23.648 1.00 49.91 253 VAL A O 1
ATOM 1986 N N . VAL A 1 254 ? 3.606 11.031 24.564 1.00 46.41 254 VAL A N 1
ATOM 1987 C CA . VAL A 1 254 ? 3.529 9.853 23.681 1.00 46.41 254 VAL A CA 1
ATOM 1988 C C . VAL A 1 254 ? 2.640 8.738 24.256 1.00 46.41 254 VAL A C 1
ATOM 1990 O O . VAL A 1 254 ? 1.917 8.098 23.497 1.00 46.41 254 VAL A O 1
ATOM 1993 N N . GLU A 1 255 ? 2.631 8.518 25.577 1.00 40.78 255 GLU A N 1
ATOM 1994 C CA . GLU A 1 255 ? 1.971 7.351 26.205 1.00 40.78 255 GLU A CA 1
ATOM 1995 C C . GLU A 1 255 ? 0.569 7.602 26.797 1.00 40.78 255 GLU A C 1
ATOM 1997 O O . GLU A 1 255 ? -0.032 6.669 27.331 1.00 40.78 255 GLU A O 1
ATOM 2002 N N . LYS A 1 256 ? 0.006 8.814 26.708 1.00 35.25 256 LYS A N 1
ATOM 2003 C CA . LYS A 1 256 ? -1.367 9.098 27.175 1.00 35.25 256 LYS A CA 1
ATOM 2004 C C . LYS A 1 256 ? -2.321 9.395 26.056 1.00 35.25 256 LYS A C 1
ATOM 2006 O O . LYS A 1 256 ? -2.020 10.321 25.275 1.00 35.25 256 LYS A O 1
#

pLDDT: mean 83.79, std 14.18, range [35.25, 97.19]

Foldseek 3Di:
DLQVLCVVVVHADAAEFEDDADPVCPVVVVCCCVVPVVVLVVVLVVCVVVVNQDVPDPSNDDDDPCNSVVVLVCCVPVHPHHYYYAPYDRVLVQQLVLQVDPPRAEDEDPDCLVLLAPHPHWYWYPVQQDSVVRDTDTRHNCVVCVVLVHDSLQSLLLPLQLADPLNHCVPQQVVVCVVLVVDDVDPSCVCSNSSSVCCVVVVDDSQDDPVNCVNRVHDSVSSRVSSCSSDSPDDGDDDDDDPPDDVVRVCVVRVD